Protein AF-A0A8J2W970-F1 (afdb_monomer_lite)

pLDDT: mean 83.45, std 17.34, range [34.66, 98.69]

Radius of gyration: 45.14 Å; chains: 1; bounding box: 101×71×124 Å

Foldseek 3Di:
DDDDDDDDDDPPPPPDDDDPDDDDDDDPPDDDPPPDDDDPDDDDDDPVVVVVVVVVVVVVVVVVVVVVVVVVPDDDDDPVVDDDPVCVVCVVVPDDDDDPPPVVVVVVVVVVVVVVVVVVVVVVVVVVVVVVVVVVVVVVLVVCCVVDVVVSVVVPDDDPVVPPDDDDDDDPDDDDPPDDDDDDDDDDPPDDDD

Structure (mmCIF, N/CA/C/O backbone):
data_AF-A0A8J2W970-F1
#
_entry.id   AF-A0A8J2W970-F1
#
loop_
_atom_site.group_PDB
_atom_site.id
_atom_site.type_symbol
_atom_site.label_atom_id
_atom_site.label_alt_id
_atom_site.label_comp_id
_atom_site.label_asym_id
_atom_site.label_entity_id
_atom_site.label_seq_id
_atom_site.pdbx_PDB_ins_code
_atom_site.Cartn_x
_atom_site.Cartn_y
_atom_site.Cartn_z
_atom_site.occupancy
_atom_site.B_iso_or_equiv
_atom_site.auth_seq_id
_atom_site.auth_comp_id
_atom_site.auth_asym_id
_atom_site.auth_atom_id
_atom_site.pdbx_PDB_model_num
ATOM 1 N N . MET A 1 1 ? -54.570 -15.234 83.470 1.00 39.09 1 MET A N 1
ATOM 2 C CA . MET A 1 1 ? -55.903 -15.748 83.851 1.00 39.09 1 MET A CA 1
ATOM 3 C C . MET A 1 1 ? -56.521 -16.420 82.639 1.00 39.09 1 MET A C 1
ATOM 5 O O . MET A 1 1 ? -56.452 -15.872 81.551 1.00 39.09 1 MET A O 1
ATOM 9 N N . ASN A 1 2 ? -56.998 -17.643 82.845 1.00 35.72 2 ASN A N 1
ATOM 10 C CA . ASN A 1 2 ? -57.465 -18.599 81.844 1.00 35.72 2 ASN A CA 1
ATOM 11 C C . ASN A 1 2 ? -58.790 -18.218 81.157 1.00 35.72 2 ASN A C 1
ATOM 13 O O . ASN A 1 2 ? -59.570 -17.461 81.728 1.00 35.72 2 ASN A O 1
ATOM 17 N N . LYS A 1 3 ? -59.061 -18.960 80.060 1.00 34.66 3 LYS A N 1
ATOM 18 C CA . LYS A 1 3 ? -60.366 -19.332 79.452 1.00 34.66 3 LYS A CA 1
ATOM 19 C C . LYS A 1 3 ? -60.959 -18.313 78.450 1.00 34.66 3 LYS A C 1
ATOM 21 O O . LYS A 1 3 ? -61.009 -17.135 78.743 1.00 34.66 3 LYS A O 1
ATOM 26 N N . LEU A 1 4 ? -61.430 -18.669 77.246 1.00 39.28 4 LEU A N 1
ATOM 27 C CA . LEU A 1 4 ? -61.879 -19.950 76.674 1.00 39.28 4 LEU A CA 1
ATOM 28 C C . LEU A 1 4 ? -61.647 -20.002 75.149 1.00 39.28 4 LEU A C 1
ATOM 30 O O . LEU A 1 4 ? -62.045 -19.097 74.419 1.00 39.28 4 LEU A O 1
ATOM 34 N N . LEU A 1 5 ? -61.084 -21.116 74.673 1.00 37.72 5 LEU A N 1
ATOM 35 C CA . LEU A 1 5 ? -61.085 -21.525 73.268 1.00 37.72 5 LEU A CA 1
ATO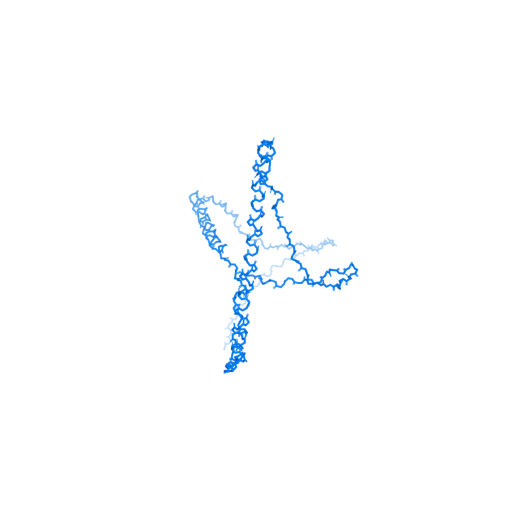M 36 C C . LEU A 1 5 ? -62.472 -22.074 72.903 1.00 37.72 5 LEU A C 1
ATOM 38 O O . LEU A 1 5 ? -62.980 -22.987 73.553 1.00 37.72 5 LEU A O 1
ATOM 42 N N . ARG A 1 6 ? -63.080 -21.515 71.853 1.00 39.41 6 ARG A N 1
ATOM 43 C CA . ARG A 1 6 ? -64.346 -21.982 71.280 1.00 39.41 6 ARG A CA 1
ATOM 44 C C . ARG A 1 6 ? -64.049 -23.161 70.354 1.00 39.41 6 ARG A C 1
ATOM 46 O O . ARG A 1 6 ? -63.562 -22.971 69.242 1.00 39.41 6 ARG A O 1
ATOM 53 N N . VAL A 1 7 ? -64.312 -24.371 70.836 1.00 39.09 7 VAL A N 1
ATOM 54 C CA . VAL A 1 7 ? -64.259 -25.603 70.043 1.00 39.09 7 VAL A CA 1
ATOM 55 C C . VAL A 1 7 ? -65.313 -25.491 68.939 1.00 39.09 7 VAL A C 1
ATOM 57 O O . VAL A 1 7 ? -66.505 -25.406 69.221 1.00 39.09 7 VAL A O 1
ATOM 60 N N . ARG A 1 8 ? -64.877 -25.421 67.677 1.00 41.75 8 ARG A N 1
ATOM 61 C CA . ARG A 1 8 ? -65.760 -25.641 66.530 1.00 41.75 8 ARG A CA 1
ATOM 62 C C . ARG A 1 8 ? -65.891 -27.144 66.349 1.00 41.75 8 ARG A C 1
ATOM 64 O O . ARG A 1 8 ? -64.917 -27.817 66.024 1.00 41.75 8 ARG A O 1
ATOM 71 N N . GLU A 1 9 ? -67.094 -27.636 66.596 1.00 42.47 9 GLU A N 1
ATOM 72 C CA . GLU A 1 9 ? -67.510 -28.997 66.295 1.00 42.47 9 GLU A CA 1
ATOM 73 C C . GLU A 1 9 ? -67.250 -29.279 64.813 1.00 42.47 9 GLU A C 1
ATOM 75 O O . GLU A 1 9 ? -67.763 -28.602 63.919 1.00 42.47 9 GLU A O 1
ATOM 80 N N . SER A 1 10 ? -66.382 -30.252 64.554 1.00 45.41 10 SER A N 1
ATOM 81 C CA . SER A 1 10 ? -66.211 -30.816 63.226 1.00 45.41 10 SER A CA 1
ATOM 82 C C . SER A 1 10 ? -67.364 -31.786 63.002 1.00 45.41 10 SER A C 1
ATOM 84 O O . SER A 1 10 ? -67.461 -32.821 63.658 1.00 45.41 10 SER A O 1
ATOM 86 N N . PHE A 1 11 ? -68.257 -31.451 62.072 1.00 44.75 11 PHE A N 1
ATOM 87 C CA . PHE A 1 11 ? -69.163 -32.435 61.496 1.00 44.75 11 PHE A CA 1
ATOM 88 C C . PHE A 1 11 ? -68.313 -33.445 60.726 1.00 44.75 11 PHE A C 1
ATOM 90 O O . PHE A 1 11 ? -67.928 -33.223 59.578 1.00 44.75 11 PHE A O 1
ATOM 97 N N . ILE A 1 12 ? -67.978 -34.547 61.389 1.00 45.78 12 ILE A N 1
ATOM 98 C CA . ILE A 1 12 ? -67.406 -35.726 60.753 1.00 45.78 12 ILE A CA 1
ATOM 99 C C . ILE A 1 12 ? -68.542 -36.338 59.927 1.00 45.78 12 ILE A C 1
ATOM 101 O O . ILE A 1 12 ? -69.337 -37.132 60.429 1.00 45.78 12 ILE A O 1
ATOM 105 N N . LEU A 1 13 ? -68.653 -35.946 58.654 1.00 48.41 13 LEU A N 1
ATOM 106 C CA . LEU A 1 13 ? -69.395 -36.744 57.685 1.00 48.41 13 LEU A CA 1
ATOM 107 C C . LEU A 1 13 ? -68.632 -38.066 57.551 1.00 48.41 13 LEU A C 1
ATOM 109 O O . LEU A 1 13 ? -67.589 -38.138 56.905 1.00 48.41 13 LEU A O 1
ATOM 113 N N . SER A 1 14 ? -69.130 -39.106 58.216 1.00 50.41 14 SER A N 1
ATOM 114 C CA . SER A 1 14 ? -68.660 -40.474 58.030 1.00 50.41 14 SER A CA 1
ATOM 115 C C . SER A 1 14 ? -69.074 -40.937 56.631 1.00 50.41 14 SER A C 1
ATOM 117 O O . SER A 1 14 ? -70.115 -41.564 56.447 1.00 50.41 14 SER A O 1
ATOM 119 N N . SER A 1 15 ? -68.284 -40.593 55.614 1.00 59.53 15 SER A N 1
ATOM 120 C CA . SER A 1 15 ? -68.395 -41.210 54.297 1.00 59.53 15 SER A CA 1
ATOM 121 C C . SER A 1 15 ? -67.736 -42.586 54.363 1.00 59.53 15 SER A C 1
ATOM 123 O O . SER A 1 15 ? -66.533 -42.758 54.177 1.00 59.53 15 SER A O 1
ATOM 125 N N . ARG A 1 16 ? -68.535 -43.611 54.664 1.00 47.66 16 ARG A N 1
ATOM 126 C CA . ARG A 1 16 ? -68.107 -44.996 54.456 1.00 47.66 16 ARG A CA 1
ATOM 127 C C . ARG A 1 16 ? -68.036 -45.248 52.948 1.00 47.66 16 ARG A C 1
ATOM 129 O O . ARG A 1 16 ? -69.064 -45.469 52.318 1.00 47.66 16 ARG A O 1
ATOM 136 N N . MET A 1 17 ? -66.838 -45.217 52.368 1.00 52.66 17 MET A N 1
ATOM 137 C CA . MET A 1 17 ? -66.599 -45.810 51.050 1.00 52.66 17 MET A CA 1
ATOM 138 C C . MET A 1 17 ? -66.290 -47.293 51.239 1.00 52.66 17 MET A C 1
ATOM 140 O O . MET A 1 17 ? -65.226 -47.656 51.732 1.00 52.66 17 MET A O 1
ATOM 144 N N . ILE A 1 18 ? -67.238 -48.150 50.866 1.00 51.78 18 ILE A N 1
ATOM 145 C CA . ILE A 1 18 ? -66.998 -49.585 50.709 1.00 51.78 18 ILE A CA 1
ATOM 146 C C . ILE A 1 18 ? -66.661 -49.802 49.235 1.00 51.78 18 ILE A C 1
ATOM 148 O O . ILE A 1 18 ? -67.502 -49.563 48.372 1.00 51.78 18 ILE A O 1
ATOM 152 N N . THR A 1 19 ? -65.439 -50.242 48.939 1.00 53.94 19 THR A N 1
ATOM 153 C CA . THR A 1 19 ? -65.038 -50.655 47.587 1.00 53.94 19 THR A CA 1
ATOM 154 C C . THR A 1 19 ? -64.516 -52.083 47.625 1.00 53.94 19 THR A C 1
ATOM 156 O O . THR A 1 19 ? -63.390 -52.333 48.046 1.00 53.94 19 THR A O 1
ATOM 159 N N . THR A 1 20 ? -65.335 -53.030 47.172 1.00 47.78 20 THR A N 1
ATOM 160 C CA . THR A 1 20 ? -64.928 -54.415 46.914 1.00 47.78 20 THR A CA 1
ATOM 161 C C . THR A 1 20 ? -64.555 -54.547 45.442 1.00 47.78 20 THR A C 1
ATOM 163 O O . THR A 1 20 ? -65.345 -55.029 44.633 1.00 47.78 20 THR A O 1
ATOM 166 N N . ASN A 1 21 ? -63.379 -54.061 45.055 1.00 48.34 21 ASN A N 1
ATOM 167 C CA . ASN A 1 21 ? -62.830 -54.414 43.751 1.00 48.34 21 ASN A CA 1
ATOM 168 C C . ASN A 1 21 ? -61.305 -54.495 43.835 1.00 48.34 21 ASN A C 1
ATOM 170 O O . ASN A 1 21 ? -60.633 -53.515 44.145 1.00 48.34 21 ASN A O 1
ATOM 174 N N . THR A 1 22 ? -60.781 -55.700 43.632 1.00 56.31 22 THR A N 1
ATOM 175 C CA . THR A 1 22 ? -59.392 -56.105 43.884 1.00 56.31 22 THR A CA 1
ATOM 176 C C . THR A 1 22 ? -58.497 -56.015 42.648 1.00 56.31 22 THR A C 1
ATOM 178 O O . THR A 1 22 ? -57.421 -56.603 42.639 1.00 56.31 22 THR A O 1
ATOM 181 N N . TYR A 1 23 ? -58.878 -55.259 41.617 1.00 53.38 23 TYR A N 1
ATOM 182 C CA . TYR A 1 23 ? -58.051 -55.097 40.420 1.00 53.38 23 TYR A CA 1
ATOM 183 C C . TYR A 1 23 ? -57.884 -53.612 40.037 1.00 53.38 23 TYR A C 1
ATOM 185 O O . TYR A 1 23 ? -58.795 -52.991 39.500 1.00 53.38 23 TYR A O 1
ATOM 193 N N . PHE A 1 24 ? -56.672 -53.097 40.305 1.00 47.59 24 PHE A N 1
ATOM 194 C CA . PHE A 1 24 ? -56.046 -51.830 39.865 1.00 47.59 24 PHE A CA 1
ATOM 195 C C . PHE A 1 24 ? -56.429 -50.493 40.551 1.00 47.59 24 PHE A C 1
ATOM 197 O O . PHE A 1 24 ? -57.405 -49.851 40.168 1.00 47.59 24 PHE A O 1
ATOM 204 N N . PRO A 1 25 ? -55.574 -49.967 41.461 1.00 58.66 25 PRO A N 1
ATOM 205 C CA . PRO A 1 25 ? -55.670 -48.600 41.974 1.00 58.66 25 PRO A CA 1
ATOM 206 C C . PRO A 1 25 ? -54.430 -47.754 41.619 1.00 58.66 25 PRO A C 1
ATOM 208 O O . PRO A 1 25 ? -53.360 -47.992 42.170 1.00 58.66 25 PRO A O 1
ATOM 211 N N . SER A 1 26 ? -54.547 -46.756 40.733 1.00 56.91 26 SER A N 1
ATOM 212 C CA . SER A 1 26 ? -53.789 -45.475 40.746 1.00 56.91 26 SER A CA 1
ATOM 213 C C . SER A 1 26 ? -54.009 -44.676 39.449 1.00 56.91 26 SER A C 1
ATOM 215 O O . SER A 1 26 ? -54.193 -45.260 38.393 1.00 56.91 26 SER A O 1
ATOM 217 N N . PHE A 1 27 ? -53.973 -43.338 39.555 1.00 51.31 27 PHE A N 1
ATOM 218 C CA . PHE A 1 27 ? -54.055 -42.295 38.502 1.00 51.31 27 PHE A CA 1
ATOM 219 C C . PHE A 1 27 ? -55.375 -41.534 38.289 1.00 51.31 27 PHE A C 1
ATOM 221 O O . PHE A 1 27 ? -55.511 -40.833 37.290 1.00 51.31 27 PHE A O 1
ATOM 228 N N . LEU A 1 28 ? -56.301 -41.513 39.251 1.00 58.00 28 LEU A N 1
ATOM 229 C CA . LEU A 1 28 ? -57.292 -40.428 39.305 1.00 58.00 28 LEU A CA 1
ATOM 230 C C . LEU A 1 28 ? -56.790 -39.315 40.230 1.00 58.00 28 LEU A C 1
ATOM 232 O O . LEU A 1 28 ? -57.066 -39.309 41.426 1.00 58.00 28 LEU A O 1
ATOM 236 N N . GLN A 1 29 ? -56.038 -38.365 39.671 1.00 58.81 29 GLN A N 1
ATOM 237 C CA . GLN A 1 29 ? -55.872 -37.054 40.297 1.00 58.81 29 GLN A CA 1
ATOM 238 C C . GLN A 1 29 ? -57.069 -36.191 39.899 1.00 58.81 29 GLN A C 1
ATOM 240 O O . GLN A 1 29 ? -57.098 -35.605 38.820 1.00 58.81 29 GLN A O 1
ATOM 245 N N . VAL A 1 30 ? -58.085 -36.136 40.758 1.00 57.16 30 VAL A N 1
ATOM 246 C CA . VAL A 1 30 ? -59.198 -35.200 40.580 1.00 57.16 30 VAL A CA 1
ATOM 247 C C . VAL A 1 30 ? -58.713 -33.841 41.080 1.00 57.16 30 VAL A C 1
ATOM 249 O O . VAL A 1 30 ? -58.697 -33.586 42.284 1.00 57.16 30 VAL A O 1
ATOM 252 N N . SER A 1 31 ? -58.248 -32.979 40.173 1.00 63.91 31 SER A N 1
ATOM 253 C CA . SER A 1 31 ? -58.061 -31.569 40.514 1.00 63.91 31 SER A CA 1
ATOM 254 C C . SER A 1 31 ? -59.412 -30.973 40.913 1.00 63.91 31 SER A C 1
ATOM 256 O O . SER A 1 31 ? -60.466 -31.370 40.410 1.00 63.91 31 SER A O 1
ATOM 258 N N . THR A 1 32 ? -59.399 -30.044 41.866 1.00 67.44 32 THR A N 1
ATOM 259 C CA . THR A 1 32 ? -60.619 -29.381 42.325 1.00 67.44 32 THR A CA 1
ATOM 260 C C . THR A 1 32 ? -61.286 -28.667 41.143 1.00 67.44 32 THR A C 1
ATOM 262 O O . THR A 1 32 ? -60.617 -27.894 40.450 1.00 67.44 32 THR A O 1
ATOM 265 N N . PRO A 1 33 ? -62.586 -28.898 40.869 1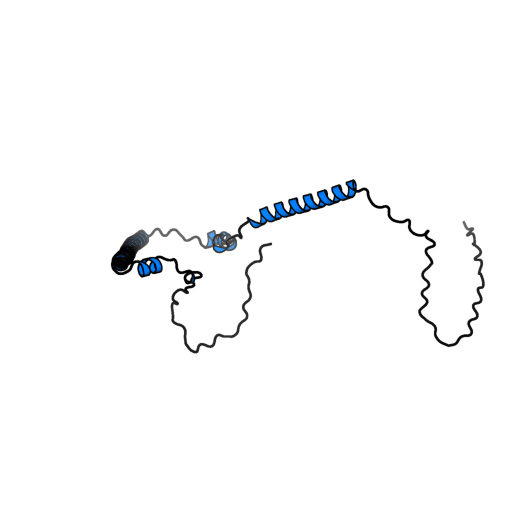.00 62.72 33 PRO A N 1
ATOM 266 C CA . PRO A 1 33 ? -63.268 -28.189 39.800 1.00 62.72 33 PRO A CA 1
ATOM 267 C C . PRO A 1 33 ? -63.308 -26.705 40.166 1.00 62.72 33 PRO A C 1
ATOM 269 O O . PRO A 1 33 ? -64.002 -26.293 41.096 1.00 62.72 33 PRO A O 1
ATOM 272 N N . LEU A 1 34 ? -62.542 -25.889 39.441 1.00 63.06 34 LEU A N 1
ATOM 273 C CA . LEU A 1 34 ? -62.715 -24.444 39.448 1.00 63.06 34 LEU A CA 1
ATOM 274 C C . LEU A 1 34 ? -64.093 -24.182 38.833 1.00 63.06 34 LEU A C 1
ATOM 276 O O . LEU A 1 34 ? -64.243 -24.201 37.614 1.00 63.06 34 LEU A O 1
ATOM 280 N N . LEU A 1 35 ? -65.102 -23.986 39.683 1.00 59.44 35 LEU A N 1
ATOM 281 C CA . LEU A 1 35 ? -66.479 -23.601 39.341 1.00 59.44 35 LEU A CA 1
ATOM 282 C C . LEU A 1 35 ? -66.534 -22.167 38.767 1.00 59.44 35 LEU A C 1
ATOM 284 O O . LEU A 1 35 ? -67.316 -21.331 39.212 1.00 59.44 35 LEU A O 1
ATOM 288 N N . ALA A 1 36 ? -65.652 -21.845 37.822 1.00 70.38 36 ALA A N 1
ATOM 289 C CA . ALA A 1 36 ? -65.622 -20.566 37.136 1.00 70.38 36 ALA A CA 1
ATOM 290 C C . ALA A 1 36 ? -66.661 -20.562 36.008 1.00 70.38 36 ALA A C 1
ATOM 292 O O . ALA A 1 36 ? -66.797 -21.541 35.272 1.00 70.38 36 ALA A O 1
ATOM 293 N N . GLU A 1 37 ? -67.382 -19.450 35.853 1.00 69.38 37 GLU A N 1
ATOM 294 C CA . GLU A 1 37 ? -68.285 -19.249 34.718 1.00 69.38 37 GLU A CA 1
ATOM 295 C C . GLU A 1 37 ? -67.538 -19.444 33.383 1.00 69.38 37 GLU A C 1
ATOM 297 O O . GLU A 1 37 ? -66.374 -19.035 33.264 1.00 69.38 37 GLU A O 1
ATOM 302 N N . PRO A 1 38 ? -68.181 -20.032 32.352 1.00 75.44 38 PRO A N 1
ATOM 303 C CA . PRO A 1 38 ? -67.563 -20.200 31.043 1.00 75.44 38 PRO A CA 1
ATOM 304 C C . PRO A 1 38 ? -67.054 -18.853 30.511 1.00 75.44 38 PRO A C 1
ATOM 306 O O . PRO A 1 38 ? -67.759 -17.842 30.496 1.00 75.44 38 PRO A O 1
ATOM 309 N N . MET A 1 39 ? -65.787 -18.838 30.093 1.00 71.75 39 MET A N 1
ATOM 310 C CA . MET A 1 39 ? -65.051 -17.610 29.807 1.00 71.75 39 MET A CA 1
ATOM 311 C C . MET A 1 39 ? -65.719 -16.816 28.673 1.00 71.75 39 MET A C 1
ATOM 313 O O . MET A 1 39 ? -65.900 -17.318 27.561 1.00 71.75 39 MET A O 1
ATOM 317 N N . LYS A 1 40 ? -66.075 -15.551 28.938 1.00 78.75 40 LYS A N 1
ATOM 318 C CA . LYS A 1 40 ? -66.732 -14.676 27.952 1.00 78.75 40 LYS A CA 1
ATOM 319 C C . LYS A 1 40 ? -65.902 -14.591 26.663 1.00 78.75 40 LYS A C 1
ATOM 321 O O . LYS A 1 40 ? -64.690 -14.365 26.704 1.00 78.75 40 LYS A O 1
ATOM 326 N N . LYS A 1 41 ? -66.564 -14.729 25.504 1.00 80.38 41 LYS A N 1
ATOM 327 C CA . LYS A 1 41 ? -65.924 -14.640 24.179 1.00 80.38 41 LYS A CA 1
ATOM 328 C C . LYS A 1 41 ? -65.170 -13.313 24.057 1.00 80.38 41 LYS A C 1
ATOM 330 O O . LYS A 1 41 ? -65.751 -12.243 24.245 1.00 80.38 41 LYS A O 1
ATOM 335 N N . LYS A 1 42 ? -63.874 -13.373 23.730 1.00 79.62 42 LYS A N 1
ATOM 336 C CA . LYS A 1 42 ? -63.053 -12.167 23.547 1.00 79.62 42 LYS A CA 1
ATOM 337 C C . LYS A 1 42 ? -63.647 -11.308 22.429 1.00 79.62 42 LYS A C 1
ATOM 339 O O . LYS A 1 42 ? -63.842 -11.786 21.311 1.00 79.62 42 LYS A O 1
ATOM 344 N N . LYS A 1 43 ? -63.936 -10.041 22.734 1.00 80.88 43 LYS A N 1
ATOM 345 C CA . LYS A 1 43 ? -64.445 -9.077 21.752 1.00 80.88 43 LYS A CA 1
ATOM 346 C C . LYS A 1 43 ? -63.352 -8.750 20.731 1.00 80.88 43 LYS A C 1
ATOM 348 O O . LYS A 1 43 ? -62.187 -8.586 21.096 1.00 80.88 43 LYS A O 1
ATOM 353 N N . LYS A 1 44 ? -63.732 -8.660 19.452 1.00 80.75 44 LYS A N 1
ATOM 354 C CA . LYS A 1 44 ? -62.842 -8.195 18.380 1.00 80.75 44 LYS A CA 1
ATOM 355 C C . LYS A 1 44 ? -62.466 -6.744 18.681 1.00 80.75 44 LYS A C 1
ATOM 357 O O . LYS A 1 44 ? -63.342 -5.952 19.007 1.00 80.75 44 LYS A O 1
ATOM 362 N N . MET A 1 45 ? -61.176 -6.419 18.630 1.00 77.19 45 MET A N 1
ATOM 363 C CA . MET A 1 45 ? -60.739 -5.044 18.867 1.00 77.19 45 MET A CA 1
ATOM 364 C C . MET A 1 45 ? -61.135 -4.134 17.708 1.00 77.19 45 MET A C 1
ATOM 366 O O . MET A 1 45 ? -61.174 -4.578 16.557 1.00 77.19 45 MET A O 1
ATOM 370 N N . ASP A 1 46 ? -61.326 -2.855 18.016 1.00 86.19 46 ASP A N 1
ATOM 371 C CA . ASP A 1 46 ? -61.633 -1.840 17.018 1.00 86.19 46 ASP A CA 1
ATOM 372 C C . ASP A 1 46 ? -60.536 -1.756 15.941 1.00 86.19 46 ASP A C 1
ATOM 374 O O . ASP A 1 46 ? -59.335 -1.815 16.252 1.00 86.19 46 ASP A O 1
ATOM 378 N N . PRO A 1 47 ? -60.916 -1.568 14.665 1.00 86.00 47 PRO A N 1
ATOM 379 C CA . PRO A 1 47 ? -59.970 -1.539 13.549 1.00 86.00 47 PRO A CA 1
ATOM 380 C C . PRO A 1 47 ? -58.940 -0.406 13.672 1.00 86.00 47 PRO A C 1
ATOM 382 O O . PRO A 1 47 ? -57.791 -0.560 13.257 1.00 86.00 47 PRO A O 1
ATOM 385 N N . GLN A 1 48 ? -59.308 0.713 14.301 1.00 86.75 48 GLN A N 1
ATOM 386 C CA . GLN A 1 48 ? -58.416 1.852 14.524 1.00 86.75 48 GLN A CA 1
ATOM 387 C C . GLN A 1 48 ? -57.329 1.554 15.570 1.00 86.75 48 GLN A C 1
ATOM 389 O O . GLN A 1 48 ? -56.183 1.975 15.412 1.00 86.75 48 GLN A O 1
ATOM 394 N N . ILE A 1 49 ? -57.644 0.751 16.593 1.00 85.56 49 ILE A N 1
ATOM 395 C CA . ILE A 1 49 ? -56.674 0.308 17.608 1.00 85.56 49 ILE A CA 1
ATOM 396 C C . ILE A 1 49 ? -55.674 -0.682 16.993 1.00 85.56 49 ILE A C 1
ATOM 398 O O . ILE A 1 49 ? -54.486 -0.646 17.327 1.00 85.56 49 ILE A O 1
ATOM 402 N N . LEU A 1 50 ? -56.125 -1.544 16.073 1.00 85.69 50 LEU A N 1
ATOM 403 C CA . LEU A 1 50 ? -55.251 -2.450 15.319 1.00 85.69 50 LEU A CA 1
ATOM 404 C C . LEU A 1 50 ? -54.269 -1.677 14.428 1.00 85.69 50 LEU A C 1
ATOM 406 O O . LEU A 1 50 ? -53.060 -1.885 14.557 1.00 85.69 50 LEU A O 1
ATOM 410 N N . LYS A 1 51 ? -54.759 -0.713 13.634 1.00 88.56 51 LYS A N 1
ATOM 411 C CA . LYS A 1 51 ? -53.907 0.168 12.811 1.00 88.56 51 LYS A CA 1
ATOM 412 C C . LYS A 1 51 ? -52.886 0.939 13.654 1.00 88.56 51 LYS A C 1
ATOM 414 O O . LYS A 1 51 ? -51.696 0.925 13.350 1.00 88.56 51 LYS A O 1
ATOM 419 N N . ALA A 1 52 ? -53.306 1.522 14.780 1.00 89.25 52 ALA A N 1
ATOM 420 C CA . ALA A 1 52 ? -52.398 2.232 15.682 1.00 89.25 52 ALA A CA 1
ATOM 421 C C . ALA A 1 52 ? -51.326 1.311 16.302 1.00 89.25 52 ALA A C 1
ATOM 423 O O . ALA A 1 52 ? -50.184 1.730 16.517 1.00 89.25 52 ALA A O 1
ATOM 424 N N . ARG A 1 53 ? -51.655 0.043 16.597 1.00 89.69 53 ARG A N 1
ATOM 425 C CA . ARG A 1 53 ? -50.668 -0.947 17.065 1.00 89.69 53 ARG A CA 1
ATOM 426 C C . ARG A 1 53 ? -49.669 -1.313 15.971 1.00 89.69 53 ARG A C 1
ATOM 428 O O . ARG A 1 53 ? -48.482 -1.436 16.274 1.00 89.69 53 ARG A O 1
ATOM 435 N N . GLU A 1 54 ? -50.121 -1.467 14.733 1.00 91.44 54 GLU A N 1
ATOM 436 C CA . GLU A 1 54 ? -49.250 -1.740 13.586 1.00 91.44 54 GLU A CA 1
ATOM 437 C C . GLU A 1 54 ? -48.311 -0.571 13.289 1.00 91.44 54 GLU A C 1
ATOM 439 O O . GLU A 1 54 ? -47.106 -0.781 13.172 1.00 91.44 54 GLU A O 1
ATOM 444 N N . GLU A 1 55 ? -48.806 0.667 13.274 1.00 92.88 55 GLU A N 1
ATOM 445 C CA . GLU A 1 55 ? -47.965 1.856 13.085 1.00 92.88 55 GLU A CA 1
ATOM 446 C C . GLU A 1 55 ? -46.915 2.012 14.187 1.00 92.88 55 GLU A C 1
ATOM 448 O O . GLU A 1 55 ? -45.764 2.358 13.916 1.00 92.88 55 GLU A O 1
ATOM 453 N N . ARG A 1 56 ? -47.270 1.712 15.443 1.00 92.12 56 ARG A N 1
ATOM 454 C CA . ARG A 1 56 ? -46.303 1.698 16.551 1.00 92.12 56 ARG A CA 1
ATOM 455 C C . ARG A 1 56 ? -45.222 0.638 16.344 1.00 92.12 56 ARG A C 1
ATOM 457 O O . ARG A 1 56 ? -44.064 0.906 16.660 1.00 92.12 56 ARG A O 1
ATOM 464 N N . LYS A 1 57 ? -45.570 -0.544 15.824 1.00 94.38 57 LYS A N 1
ATOM 465 C CA . 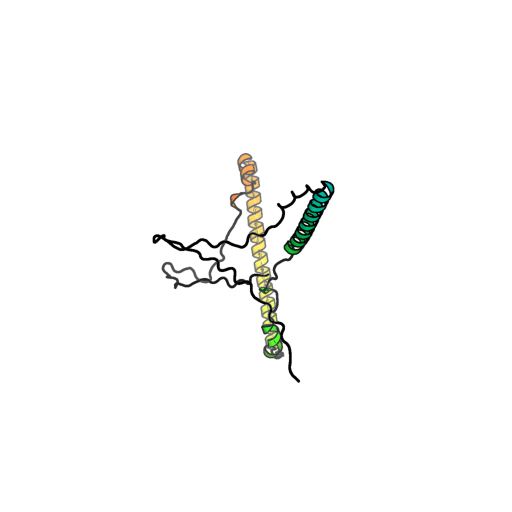LYS A 1 57 ? -44.592 -1.590 15.482 1.00 94.38 57 LYS A CA 1
ATOM 466 C C . LYS A 1 57 ? -43.694 -1.148 14.324 1.00 94.38 57 LYS A C 1
ATOM 468 O O . LYS A 1 57 ? -42.479 -1.229 14.470 1.00 94.38 57 LYS A O 1
ATOM 473 N N . LYS A 1 58 ? -44.262 -0.590 13.249 1.00 95.19 58 LYS A N 1
ATOM 474 C CA . LYS A 1 58 ? -43.507 -0.049 12.103 1.00 95.19 58 LYS A CA 1
ATOM 475 C C . LYS A 1 58 ? -42.509 1.023 12.534 1.00 95.19 58 LYS A C 1
ATOM 477 O O . LYS A 1 58 ? -41.318 0.865 12.311 1.00 95.19 58 LYS A O 1
ATOM 482 N N . LYS A 1 59 ? -42.955 2.033 13.288 1.00 95.19 59 LYS A N 1
ATOM 483 C CA . LYS A 1 59 ? -42.080 3.107 13.796 1.00 95.19 59 LYS A CA 1
ATOM 484 C C . LYS A 1 59 ? -40.974 2.594 14.723 1.00 95.19 59 LYS A C 1
ATOM 486 O O . LYS A 1 59 ? -39.892 3.174 14.765 1.00 95.19 59 LYS A O 1
ATOM 491 N N . ARG A 1 60 ? -41.225 1.536 15.505 1.00 95.31 60 ARG A N 1
ATOM 492 C CA . ARG A 1 60 ? -40.182 0.895 16.328 1.00 95.31 60 ARG A CA 1
ATOM 493 C C . ARG A 1 60 ? -39.133 0.215 15.453 1.00 95.31 60 ARG A C 1
ATOM 495 O O . ARG A 1 60 ? -37.950 0.429 15.692 1.00 95.31 60 ARG A O 1
ATOM 502 N N . ILE A 1 61 ? -39.578 -0.527 14.441 1.00 95.50 61 ILE A N 1
ATOM 503 C CA . ILE A 1 61 ? -38.710 -1.226 13.489 1.00 95.50 61 ILE A CA 1
ATOM 504 C C . ILE A 1 61 ? -37.890 -0.222 12.664 1.00 95.50 61 ILE A C 1
ATOM 506 O O . ILE A 1 61 ? -36.675 -0.352 12.571 1.00 95.50 61 ILE A O 1
ATOM 510 N N . GLU A 1 62 ? -38.505 0.847 12.160 1.00 95.62 62 GLU A N 1
ATOM 511 C CA . GLU A 1 62 ? -37.805 1.925 11.446 1.00 95.62 62 GLU A CA 1
ATOM 512 C C . GLU A 1 62 ? -36.733 2.590 12.312 1.00 95.62 62 GLU A C 1
ATOM 514 O O . GLU A 1 62 ? -35.619 2.841 11.858 1.00 95.62 62 GLU A O 1
ATOM 519 N N . LYS A 1 63 ? -37.035 2.860 13.588 1.00 95.06 63 LYS A N 1
ATOM 520 C CA . LYS A 1 63 ? -36.049 3.423 14.518 1.00 95.06 63 LYS A CA 1
ATOM 521 C C . LYS A 1 63 ? -34.904 2.452 14.799 1.00 95.06 63 LYS A C 1
ATOM 523 O O . LYS A 1 63 ? -33.775 2.914 14.940 1.00 95.06 63 LYS A O 1
ATOM 528 N N . SER A 1 64 ? -35.164 1.146 14.905 1.00 93.38 64 SER A N 1
ATOM 529 C CA . SER A 1 64 ? -34.087 0.160 15.062 1.00 93.38 64 SER A CA 1
ATOM 530 C C . SER A 1 64 ? -33.236 0.044 13.804 1.00 93.38 64 SER A C 1
ATOM 532 O O . SER A 1 64 ? -32.018 0.027 13.926 1.00 93.38 64 SER A O 1
ATOM 534 N N . ILE A 1 65 ? -33.849 0.067 12.617 1.00 93.06 65 ILE A N 1
ATOM 535 C CA . ILE A 1 65 ? -33.131 0.053 11.337 1.00 93.06 65 ILE A CA 1
ATOM 536 C C . ILE A 1 65 ? -32.220 1.280 11.239 1.00 93.06 65 ILE A C 1
ATOM 538 O O . ILE A 1 65 ? -31.017 1.118 11.082 1.00 93.06 65 ILE A O 1
ATOM 542 N N . LYS A 1 66 ? -32.736 2.490 11.497 1.00 92.06 66 LYS A N 1
ATOM 543 C CA . LYS A 1 66 ? -31.925 3.725 11.496 1.00 92.06 66 LYS A CA 1
ATOM 544 C C . LYS A 1 66 ? -30.747 3.687 12.479 1.00 92.06 66 LYS A C 1
ATOM 546 O O . LYS A 1 66 ? -29.707 4.289 12.224 1.00 92.06 66 LYS A O 1
ATOM 551 N N . LYS A 1 67 ? -30.898 3.013 13.625 1.00 89.06 67 LYS A N 1
ATOM 552 C CA . LYS A 1 67 ? -29.802 2.824 14.592 1.00 89.06 67 LYS A CA 1
ATOM 553 C C . LYS A 1 67 ? -28.756 1.838 14.075 1.00 89.06 67 LYS A C 1
ATOM 555 O O . LYS A 1 67 ? -27.568 2.118 14.190 1.00 89.06 67 LYS A O 1
ATOM 560 N N . LEU A 1 68 ? -29.192 0.722 13.493 1.00 88.75 68 LEU A N 1
ATOM 561 C CA . LEU A 1 68 ? -28.302 -0.279 12.906 1.00 88.75 68 LEU A CA 1
ATOM 562 C C . LEU A 1 68 ? -27.533 0.297 11.710 1.00 88.75 68 LEU A C 1
ATOM 564 O O . LEU A 1 68 ? -26.316 0.175 11.664 1.00 88.75 68 LEU A O 1
ATOM 568 N N . GLU A 1 69 ? -28.201 1.030 10.819 1.00 88.44 69 GLU A N 1
ATOM 569 C CA . GLU A 1 69 ? -27.575 1.724 9.683 1.00 88.44 69 GLU A CA 1
ATOM 570 C C . GLU A 1 69 ? -26.493 2.723 10.117 1.00 88.44 69 GLU A C 1
ATOM 572 O O . GLU A 1 69 ? -25.490 2.898 9.423 1.00 88.44 69 GLU A O 1
ATOM 577 N N . LYS A 1 70 ? -26.670 3.380 11.272 1.00 83.00 70 LYS A N 1
ATOM 578 C CA . LYS A 1 70 ? -25.658 4.284 11.831 1.00 83.00 70 LYS A CA 1
ATOM 579 C C . LYS A 1 70 ? -24.433 3.521 12.348 1.00 83.00 70 LYS A C 1
ATOM 581 O O . LYS A 1 70 ? -23.316 3.990 12.150 1.00 83.00 70 LYS A O 1
ATOM 586 N N . ASN A 1 71 ? -24.640 2.367 12.981 1.00 79.56 71 ASN A N 1
ATOM 587 C CA . ASN A 1 71 ? -23.561 1.546 13.535 1.00 79.56 71 ASN A CA 1
ATOM 588 C C . ASN A 1 71 ? -22.743 0.835 12.445 1.00 79.56 71 ASN A C 1
ATOM 590 O O . ASN A 1 71 ? -21.529 0.750 12.574 1.00 79.56 71 ASN A O 1
ATOM 594 N N . VAL A 1 72 ? -23.371 0.399 11.344 1.00 76.75 72 VAL A N 1
ATOM 595 C CA . VAL A 1 72 ? -22.691 -0.284 10.218 1.00 76.75 72 VAL A CA 1
ATOM 596 C C . VAL A 1 72 ? -21.564 0.558 9.598 1.00 76.75 72 VAL A C 1
ATOM 598 O O . VAL A 1 72 ? -20.631 0.012 9.023 1.00 76.75 72 VAL A O 1
ATOM 601 N N . LYS A 1 73 ? -21.616 1.888 9.727 1.00 75.62 73 LYS A N 1
ATOM 602 C CA . LYS A 1 73 ? -20.597 2.796 9.177 1.00 75.62 73 LYS A CA 1
ATOM 603 C C . LYS A 1 73 ? -19.347 2.945 10.048 1.00 75.62 73 LYS A C 1
ATOM 605 O O . LYS A 1 73 ? -18.410 3.615 9.623 1.00 75.62 73 LYS A O 1
ATOM 610 N N . GLN A 1 74 ? -19.333 2.405 11.265 1.00 81.69 74 GLN A N 1
ATOM 611 C CA . GLN A 1 74 ? -18.157 2.489 12.128 1.00 81.69 74 GLN A CA 1
ATOM 612 C C . GLN A 1 74 ? -17.113 1.478 11.650 1.00 81.69 74 GLN A C 1
ATOM 614 O O . GLN A 1 74 ? -17.363 0.275 11.627 1.00 81.69 74 GLN A O 1
ATOM 619 N N . LEU A 1 75 ? -15.953 1.982 11.231 1.00 85.19 75 LEU A N 1
ATOM 620 C CA . LEU A 1 75 ? -14.830 1.144 10.829 1.00 85.19 75 LEU A CA 1
ATOM 621 C C . LEU A 1 75 ? -14.246 0.441 12.055 1.00 85.19 75 LEU A C 1
ATOM 623 O O . LEU A 1 75 ? -14.227 0.999 13.154 1.00 85.19 75 LEU A O 1
ATOM 627 N N . LYS A 1 76 ? -13.746 -0.778 11.851 1.00 85.81 76 LYS A N 1
ATOM 628 C CA . LYS A 1 76 ? -12.957 -1.464 12.874 1.00 85.81 76 LYS A CA 1
ATOM 629 C C . LYS A 1 76 ? -11.664 -0.666 13.118 1.00 85.81 76 LYS A C 1
ATOM 631 O O . LYS A 1 76 ? -11.080 -0.193 12.140 1.00 85.81 76 LYS A O 1
ATOM 636 N N . PRO A 1 77 ? -11.227 -0.492 14.378 1.00 86.94 77 PRO A N 1
ATOM 637 C CA . PRO A 1 77 ? -9.931 0.113 14.664 1.00 86.94 77 PRO A CA 1
ATOM 638 C C . PRO A 1 77 ? -8.803 -0.732 14.055 1.00 86.94 77 PRO A C 1
ATOM 640 O O . PRO A 1 77 ? -8.933 -1.950 13.935 1.00 86.94 77 PRO A O 1
ATOM 643 N N . ILE A 1 78 ? -7.711 -0.075 13.660 1.00 89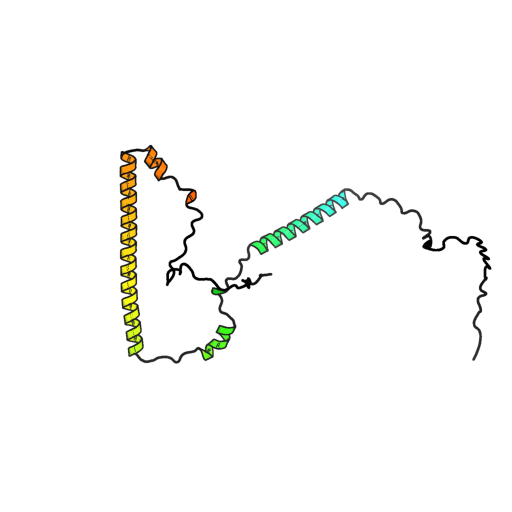.75 78 ILE A N 1
ATOM 644 C CA . ILE A 1 78 ? -6.536 -0.720 13.063 1.00 89.75 78 ILE A CA 1
ATOM 645 C C . ILE A 1 78 ? -5.454 -0.799 14.136 1.00 89.75 78 ILE A C 1
ATOM 647 O O . ILE A 1 78 ? -4.834 0.208 14.474 1.00 89.75 78 ILE A O 1
ATOM 651 N N . GLU A 1 79 ? -5.232 -1.999 14.663 1.00 86.31 79 GLU A N 1
ATOM 652 C CA . GLU A 1 79 ? -4.356 -2.228 15.820 1.00 86.31 79 GLU A CA 1
ATOM 653 C C . GLU A 1 79 ? -2.895 -1.842 15.563 1.00 86.31 79 GLU A C 1
ATOM 655 O O . GLU A 1 79 ? -2.221 -1.364 16.467 1.00 86.31 79 GLU A O 1
ATOM 660 N N . GLU A 1 80 ? -2.414 -1.994 14.328 1.00 87.31 80 GLU A N 1
ATOM 661 C CA . GLU A 1 80 ? -1.024 -1.698 13.950 1.00 87.31 80 GLU A CA 1
ATOM 662 C C . GLU A 1 80 ? -0.695 -0.198 13.947 1.00 87.31 80 GLU A C 1
ATOM 664 O O . GLU A 1 80 ? 0.471 0.184 14.053 1.00 87.31 80 GLU A O 1
ATOM 669 N N . ILE A 1 81 ? -1.712 0.659 13.806 1.00 89.94 81 ILE A N 1
ATOM 670 C CA . ILE A 1 81 ? -1.533 2.117 13.768 1.00 89.94 81 ILE A CA 1
ATOM 671 C C . ILE A 1 81 ? -1.431 2.678 15.190 1.00 89.94 81 ILE A C 1
ATOM 673 O O . ILE A 1 81 ? -0.674 3.622 15.435 1.00 89.94 81 ILE A O 1
ATOM 677 N N . ASP A 1 82 ? -2.180 2.100 16.128 1.00 88.06 82 ASP A N 1
ATOM 678 C CA . ASP A 1 82 ? -2.272 2.603 17.491 1.00 88.06 82 ASP A CA 1
ATOM 679 C C . ASP A 1 82 ? -1.115 2.104 18.368 1.00 88.06 82 ASP A C 1
ATOM 681 O O . ASP A 1 82 ? -0.720 0.939 18.374 1.00 88.06 82 ASP A O 1
ATOM 685 N N . LEU A 1 83 ? -0.563 3.006 19.184 1.00 87.31 83 LEU A N 1
ATOM 686 C CA . LEU A 1 83 ? 0.489 2.648 20.131 1.00 87.31 83 LEU A CA 1
ATOM 687 C C . LEU A 1 83 ? -0.090 1.861 21.304 1.00 87.31 83 LEU A C 1
ATOM 689 O O . LEU A 1 83 ? -0.945 2.355 22.042 1.00 87.31 83 LEU A O 1
ATOM 693 N N . THR A 1 84 ? 0.464 0.678 21.556 1.00 91.06 84 THR A N 1
ATOM 694 C CA . THR A 1 84 ? 0.060 -0.121 22.713 1.00 91.06 84 THR A CA 1
ATOM 695 C C . THR A 1 84 ? 0.422 0.572 24.030 1.00 91.06 84 THR A C 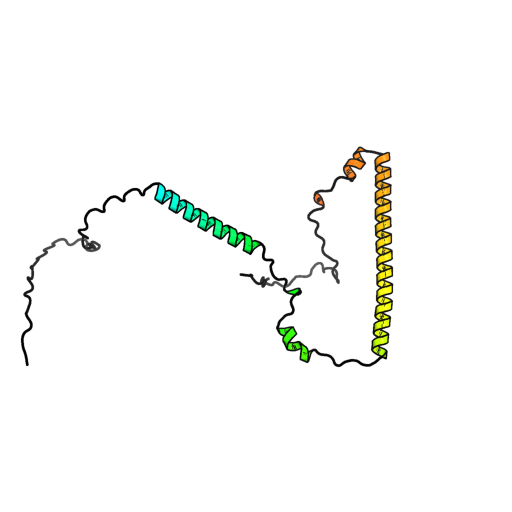1
ATOM 697 O O . THR A 1 84 ? 1.458 1.229 24.180 1.00 91.06 84 THR A O 1
ATOM 700 N N . ILE A 1 85 ? -0.432 0.386 25.037 1.00 90.12 85 ILE A N 1
ATOM 701 C CA . ILE A 1 85 ? -0.282 0.996 26.368 1.00 90.12 85 ILE A CA 1
ATOM 702 C C . ILE A 1 85 ? 1.041 0.570 27.032 1.00 90.12 85 ILE A C 1
ATOM 704 O O . ILE A 1 85 ? 1.664 1.354 27.751 1.00 90.12 85 ILE A O 1
ATOM 708 N N . ASN A 1 86 ? 1.504 -0.655 26.771 1.00 91.00 86 ASN A N 1
ATOM 709 C CA . ASN A 1 86 ? 2.759 -1.178 27.317 1.00 91.00 86 ASN A CA 1
ATOM 710 C C . ASN A 1 86 ? 3.968 -0.376 26.809 1.00 91.00 86 ASN A C 1
ATOM 712 O O . ASN A 1 86 ? 4.807 0.046 27.603 1.00 91.00 86 ASN A O 1
ATOM 716 N N . LEU A 1 87 ? 4.002 -0.061 25.508 1.00 89.19 87 LEU A N 1
ATOM 717 C CA . LEU A 1 87 ? 5.062 0.757 24.910 1.00 89.19 87 LEU A CA 1
ATOM 718 C C . LEU A 1 87 ? 5.088 2.179 25.479 1.00 89.19 87 LEU A C 1
ATOM 720 O O . LEU A 1 87 ? 6.162 2.751 25.671 1.00 89.19 87 LEU A O 1
ATOM 724 N N . GLN A 1 88 ? 3.919 2.746 25.783 1.00 90.62 88 GLN A N 1
ATOM 725 C CA . GLN A 1 88 ? 3.825 4.077 26.383 1.00 90.62 88 GLN A CA 1
ATOM 726 C C . GLN A 1 88 ? 4.411 4.111 27.801 1.00 90.62 88 GLN A C 1
ATOM 728 O O . GLN A 1 88 ? 5.126 5.055 28.141 1.00 90.62 88 GLN A O 1
ATOM 733 N N . LYS A 1 89 ? 4.158 3.075 28.613 1.00 92.81 89 LYS A N 1
ATOM 734 C CA . LYS A 1 89 ? 4.705 2.956 29.978 1.00 92.81 89 LYS A CA 1
ATOM 735 C C . LYS A 1 89 ? 6.230 2.828 29.980 1.00 92.81 89 LYS A C 1
ATOM 737 O O . LYS A 1 89 ? 6.899 3.438 30.808 1.00 92.81 89 LYS A O 1
ATOM 742 N N . GLU A 1 90 ? 6.786 2.085 29.028 1.00 93.50 90 GLU A N 1
ATOM 743 C CA . GLU A 1 90 ? 8.231 1.838 28.922 1.00 93.50 90 GLU A CA 1
ATOM 744 C C . GLU A 1 90 ? 9.027 2.989 28.283 1.00 93.50 90 GLU A C 1
ATOM 746 O O . GLU A 1 90 ? 10.250 2.902 28.152 1.00 93.50 90 GLU A O 1
ATOM 751 N N . LYS A 1 91 ? 8.370 4.087 27.892 1.00 90.38 91 LYS A N 1
ATOM 752 C CA . LYS A 1 91 ? 8.995 5.210 27.178 1.00 90.38 91 LYS A CA 1
ATOM 753 C C . LYS A 1 91 ? 10.267 5.731 27.856 1.00 90.38 91 LYS A C 1
ATOM 755 O O . LYS A 1 91 ? 11.262 5.955 27.172 1.00 90.38 91 LYS A O 1
ATOM 760 N N . LEU A 1 92 ? 10.233 5.921 29.177 1.00 88.81 92 LEU A N 1
ATOM 761 C CA . LEU A 1 92 ? 11.375 6.442 29.938 1.00 88.81 92 LEU A CA 1
ATOM 762 C C . LEU A 1 92 ? 12.546 5.451 29.958 1.00 88.81 92 LEU A C 1
ATOM 764 O O . LEU A 1 92 ? 13.688 5.859 29.789 1.00 88.81 92 LEU A O 1
ATOM 768 N N . ALA A 1 93 ? 12.266 4.151 30.086 1.00 91.06 93 ALA A N 1
ATOM 769 C CA . ALA A 1 93 ? 13.293 3.109 30.087 1.00 91.06 93 ALA A CA 1
ATOM 770 C C . ALA A 1 93 ? 13.980 2.956 28.718 1.00 91.06 93 ALA A C 1
ATOM 772 O O . ALA A 1 93 ? 15.159 2.621 28.643 1.00 91.06 93 ALA A O 1
ATOM 773 N N . ARG A 1 94 ? 13.255 3.220 27.624 1.00 88.88 94 ARG A N 1
ATOM 774 C CA . ARG A 1 94 ? 13.776 3.146 26.247 1.00 88.88 94 ARG A CA 1
ATOM 775 C C . ARG A 1 94 ? 14.427 4.443 25.767 1.00 88.88 94 ARG A C 1
ATOM 777 O O . ARG A 1 94 ? 14.943 4.490 24.646 1.00 88.88 94 ARG A O 1
ATOM 784 N N . GLN A 1 95 ? 14.388 5.503 26.573 1.00 88.56 95 GLN A N 1
ATOM 785 C CA . GLN A 1 95 ? 14.980 6.781 26.211 1.00 88.56 95 GLN A CA 1
ATOM 786 C C . GLN A 1 95 ? 16.506 6.641 26.157 1.00 88.56 95 GLN A C 1
ATOM 788 O O . GLN A 1 95 ? 17.167 6.412 27.165 1.00 88.56 95 GLN A O 1
ATOM 793 N N . ARG A 1 96 ? 17.076 6.772 24.956 1.00 84.06 96 ARG A N 1
ATOM 794 C CA . ARG A 1 96 ? 18.530 6.760 24.767 1.00 84.06 96 ARG A CA 1
ATOM 795 C C . ARG A 1 96 ? 19.128 8.098 25.201 1.00 84.06 96 ARG A C 1
ATOM 797 O O . ARG A 1 96 ? 18.507 9.145 25.013 1.00 84.06 96 ARG A O 1
ATOM 804 N N . ALA A 1 97 ? 20.354 8.061 25.722 1.00 82.00 97 ALA A N 1
ATOM 805 C CA . ALA A 1 97 ? 21.153 9.266 25.917 1.00 82.00 97 ALA A CA 1
ATOM 806 C C . ALA A 1 97 ? 21.395 9.961 24.565 1.00 82.00 97 ALA A C 1
ATOM 808 O O . ALA A 1 97 ? 21.511 9.293 23.530 1.00 82.00 97 ALA A O 1
ATOM 809 N N . LYS A 1 98 ? 21.450 11.299 24.561 1.00 77.12 98 LYS A N 1
ATOM 810 C CA . LYS A 1 98 ? 21.835 12.049 23.360 1.00 77.12 98 LYS A CA 1
ATOM 811 C C . LYS A 1 98 ? 23.271 11.668 22.996 1.00 77.12 98 LYS A C 1
ATOM 813 O O . LYS A 1 98 ? 24.157 11.692 23.842 1.00 77.12 98 LYS A O 1
ATOM 818 N N . ILE A 1 99 ? 23.456 11.229 21.754 1.00 69.06 99 ILE A N 1
ATOM 819 C CA . ILE A 1 99 ? 24.766 10.887 21.204 1.00 69.06 99 ILE A CA 1
ATOM 820 C C . ILE A 1 99 ? 25.298 12.176 20.583 1.00 69.06 99 ILE A C 1
ATOM 822 O O . ILE A 1 99 ? 24.876 12.530 19.484 1.00 69.06 99 ILE A O 1
ATOM 826 N N . ASP A 1 100 ? 26.188 12.866 21.293 1.00 67.56 100 ASP A N 1
ATOM 827 C CA . ASP A 1 100 ? 26.754 14.156 20.869 1.00 67.56 100 ASP A CA 1
ATOM 828 C C . ASP A 1 100 ? 28.068 13.994 20.072 1.00 67.56 100 ASP A C 1
ATOM 830 O O . ASP A 1 100 ? 28.785 14.959 19.821 1.00 67.56 100 ASP A O 1
ATOM 834 N N . GLU A 1 101 ? 28.400 12.774 19.631 1.00 82.19 101 GLU A N 1
ATOM 835 C CA . GLU A 1 101 ? 29.562 12.539 18.771 1.00 82.19 101 GLU A CA 1
ATOM 836 C C . GLU A 1 101 ? 29.286 12.999 17.333 1.00 82.19 101 GLU A C 1
ATOM 838 O O . GLU A 1 101 ? 28.665 12.293 16.530 1.00 82.19 101 GLU A O 1
ATOM 843 N N . GLU A 1 102 ? 29.812 14.174 16.991 1.00 83.62 102 GLU A N 1
ATOM 844 C CA . GLU A 1 102 ? 29.734 14.782 15.657 1.00 83.62 102 GLU A CA 1
ATOM 845 C C . GLU A 1 102 ? 30.145 13.806 14.536 1.00 83.62 102 GLU A C 1
ATOM 847 O O . GLU A 1 102 ? 29.504 13.735 13.486 1.00 83.62 102 GLU A O 1
ATOM 852 N N . SER A 1 103 ? 31.152 12.961 14.787 1.00 85.25 103 SER A N 1
ATOM 853 C CA . SER A 1 103 ? 31.631 11.970 13.816 1.00 85.25 103 SER A CA 1
ATOM 854 C C . SER A 1 103 ? 30.567 10.930 13.422 1.00 85.25 103 SER A C 1
ATOM 856 O O . SER A 1 103 ? 30.483 10.541 12.254 1.00 85.25 103 SER A O 1
ATOM 858 N N . LEU A 1 104 ? 29.723 10.490 14.363 1.00 87.31 104 LEU A N 1
ATOM 859 C CA . LEU A 1 104 ? 28.634 9.546 14.095 1.00 87.31 104 LEU A CA 1
ATOM 860 C C . LEU A 1 104 ? 27.485 10.224 13.351 1.00 87.31 104 LEU A C 1
ATOM 862 O O . LEU A 1 104 ? 26.856 9.598 12.492 1.00 87.31 104 LEU A O 1
ATOM 866 N N . LEU A 1 105 ? 27.213 11.493 13.664 1.00 89.00 105 LEU A N 1
ATOM 867 C CA . LEU A 1 105 ? 26.199 12.281 12.971 1.00 89.00 105 LEU A CA 1
ATOM 868 C C . LEU A 1 105 ? 26.572 12.463 11.494 1.00 89.00 105 LEU A C 1
ATOM 870 O O . LEU A 1 105 ? 25.750 12.174 10.624 1.00 89.00 105 LEU A O 1
ATOM 874 N N . ASN A 1 106 ? 27.819 12.847 11.217 1.00 92.31 106 ASN A N 1
ATOM 875 C CA . ASN A 1 106 ? 28.322 13.049 9.857 1.00 92.31 106 ASN A CA 1
ATOM 876 C C . ASN A 1 106 ? 28.265 11.750 9.041 1.00 92.31 106 ASN A C 1
ATOM 878 O O . ASN A 1 106 ? 27.682 11.731 7.959 1.00 92.31 106 ASN A O 1
ATOM 882 N N . LYS A 1 107 ? 28.716 10.622 9.613 1.00 93.69 107 LYS A N 1
ATOM 883 C CA . LYS A 1 107 ? 28.596 9.297 8.972 1.00 93.69 107 LYS A CA 1
ATOM 884 C C . LYS A 1 107 ? 27.150 8.951 8.609 1.00 93.69 107 LYS A C 1
ATOM 886 O O . LYS A 1 107 ? 26.889 8.470 7.509 1.00 93.69 107 LYS A O 1
ATOM 891 N N . ARG A 1 108 ? 26.192 9.197 9.512 1.00 93.00 108 ARG A N 1
ATOM 892 C CA . ARG A 1 108 ? 24.763 8.970 9.229 1.00 93.00 108 ARG A CA 1
ATOM 893 C C . ARG A 1 108 ? 24.265 9.862 8.097 1.00 93.00 108 ARG A C 1
ATOM 895 O O . ARG A 1 108 ? 23.544 9.377 7.231 1.00 93.00 108 ARG A O 1
ATOM 902 N N . GLN A 1 109 ? 24.640 11.140 8.095 1.00 95.31 109 GLN A N 1
ATOM 903 C CA . GLN A 1 109 ? 24.254 12.067 7.031 1.00 95.31 109 GLN A CA 1
ATOM 904 C C . GLN A 1 109 ? 24.797 11.624 5.670 1.00 95.31 109 GLN A C 1
ATOM 906 O O . GLN A 1 109 ? 24.057 11.652 4.689 1.00 95.31 109 GLN A O 1
ATOM 911 N N . ASP A 1 110 ? 26.044 11.165 5.607 1.00 97.12 110 ASP A N 1
ATOM 912 C CA . ASP A 1 110 ? 26.652 10.693 4.362 1.00 97.12 110 ASP A CA 1
ATOM 913 C C . ASP A 1 110 ? 25.976 9.416 3.841 1.00 97.12 110 ASP A C 1
ATOM 915 O O . ASP A 1 110 ? 25.669 9.313 2.649 1.00 97.12 110 ASP A O 1
ATOM 919 N N . ILE A 1 111 ? 25.633 8.478 4.733 1.00 97.88 111 ILE A N 1
ATOM 920 C CA . ILE A 1 111 ? 24.834 7.289 4.384 1.00 97.88 111 ILE A CA 1
ATOM 921 C C . ILE A 1 111 ? 23.454 7.695 3.846 1.00 97.88 111 ILE A C 1
ATOM 923 O O . ILE A 1 111 ? 22.988 7.148 2.850 1.00 97.88 111 ILE A O 1
ATOM 927 N N . LEU A 1 112 ? 22.793 8.678 4.458 1.00 97.94 112 LEU A N 1
ATOM 928 C CA . LEU A 1 112 ? 21.490 9.141 3.978 1.00 97.94 112 LEU A CA 1
ATOM 929 C C . LEU A 1 112 ? 21.592 9.820 2.609 1.00 97.94 112 LEU A C 1
ATOM 931 O O . LEU A 1 112 ? 20.779 9.538 1.732 1.00 97.94 112 LEU A O 1
ATOM 935 N N . LYS A 1 113 ? 22.603 10.667 2.384 1.00 98.31 113 LYS A N 1
ATOM 936 C CA . LYS A 1 113 ? 22.835 11.312 1.078 1.00 98.31 113 LYS A CA 1
ATOM 937 C C . LYS A 1 113 ? 23.087 10.281 -0.023 1.00 98.31 113 LYS A C 1
ATOM 939 O O . LYS A 1 113 ? 22.490 10.367 -1.100 1.00 98.31 113 LYS A O 1
ATOM 944 N N . THR A 1 114 ? 23.946 9.299 0.248 1.00 98.44 114 THR A N 1
ATOM 945 C CA . THR A 1 114 ? 24.241 8.213 -0.699 1.00 98.44 114 THR A CA 1
ATOM 946 C C . THR A 1 114 ? 23.003 7.359 -0.969 1.00 98.44 114 THR A C 1
ATOM 948 O O . THR A 1 114 ? 22.694 7.099 -2.131 1.00 98.44 114 THR A O 1
ATOM 951 N N . TRP A 1 115 ? 22.226 7.021 0.063 1.00 98.44 115 TRP A N 1
ATOM 952 C CA . TRP A 1 115 ? 20.963 6.294 -0.082 1.00 98.44 115 TRP A CA 1
ATOM 953 C C . TRP A 1 115 ? 19.925 7.055 -0.913 1.00 98.44 115 TRP A C 1
ATOM 955 O O . TRP A 1 115 ? 19.324 6.481 -1.821 1.00 98.44 115 TRP A O 1
ATOM 965 N N . CYS A 1 116 ? 19.743 8.353 -0.657 1.00 98.50 116 CYS A N 1
ATOM 966 C CA . CYS A 1 116 ? 18.844 9.203 -1.438 1.00 98.50 116 CYS A CA 1
ATOM 967 C C . CYS A 1 116 ? 19.255 9.242 -2.914 1.00 98.50 116 CYS A C 1
ATOM 969 O O . CYS A 1 116 ? 18.410 9.097 -3.796 1.00 98.50 116 CYS A O 1
ATOM 971 N N . THR A 1 117 ? 20.556 9.379 -3.183 1.00 98.50 117 THR A N 1
ATOM 972 C CA . THR A 1 117 ? 21.097 9.371 -4.549 1.00 98.50 117 THR A CA 1
ATOM 973 C C . THR A 1 117 ? 20.834 8.031 -5.235 1.00 98.50 117 THR A C 1
ATOM 975 O O . THR A 1 117 ? 20.338 8.001 -6.361 1.00 98.50 117 THR A O 1
ATOM 978 N N . PHE A 1 118 ? 21.093 6.922 -4.537 1.00 98.69 118 PHE A N 1
ATOM 979 C CA . PHE A 1 118 ? 20.833 5.574 -5.036 1.00 98.69 118 PHE A CA 1
ATOM 980 C C . PHE A 1 118 ? 19.347 5.357 -5.356 1.00 98.69 118 PHE A C 1
ATOM 982 O O . PHE A 1 118 ? 19.004 4.916 -6.452 1.00 98.69 118 PHE A O 1
ATOM 989 N N . LYS A 1 119 ? 18.445 5.726 -4.440 1.00 98.62 119 LYS A N 1
ATOM 990 C CA . LYS A 1 119 ? 16.997 5.575 -4.644 1.00 98.62 119 LYS A CA 1
ATOM 991 C C . LYS A 1 119 ? 16.460 6.450 -5.764 1.00 98.62 119 LYS A C 1
ATOM 993 O O . LYS A 1 119 ? 15.599 6.003 -6.520 1.00 98.62 119 LYS A O 1
ATOM 998 N N . TYR A 1 120 ? 16.998 7.654 -5.916 1.00 98.56 120 TYR A N 1
ATOM 999 C CA . TYR A 1 120 ? 16.667 8.514 -7.042 1.00 98.56 120 TYR A CA 1
ATOM 1000 C C . TYR A 1 120 ? 17.080 7.883 -8.379 1.00 98.56 120 TYR A C 1
ATOM 1002 O O . TYR A 1 120 ? 16.278 7.831 -9.310 1.00 98.56 120 TYR A O 1
ATOM 1010 N N . GLN A 1 121 ? 18.296 7.336 -8.468 1.00 98.69 121 GLN A N 1
ATOM 1011 C CA . GLN A 1 121 ? 18.757 6.633 -9.668 1.00 98.69 121 GLN A CA 1
ATOM 1012 C C . GLN A 1 121 ? 17.906 5.394 -9.973 1.00 98.69 121 GLN A C 1
ATOM 1014 O O . GLN A 1 121 ? 17.503 5.212 -11.121 1.00 98.69 121 GLN A O 1
ATOM 1019 N N . GLN A 1 122 ? 17.582 4.587 -8.956 1.00 98.56 122 GLN A N 1
ATOM 1020 C CA . GLN A 1 122 ? 16.688 3.436 -9.094 1.00 98.56 122 GLN A CA 1
ATOM 1021 C C . GLN A 1 122 ? 15.331 3.862 -9.682 1.00 98.56 122 GLN A C 1
ATOM 1023 O O . GLN A 1 122 ? 14.893 3.303 -10.686 1.00 98.56 122 GLN A O 1
ATOM 1028 N N . HIS A 1 123 ? 14.716 4.909 -9.126 1.00 98.56 123 HIS A N 1
ATOM 1029 C CA . HIS A 1 123 ? 13.439 5.432 -9.609 1.00 98.56 123 HIS A CA 1
ATOM 1030 C C . HIS A 1 123 ? 13.509 5.922 -11.065 1.00 98.56 123 HIS A C 1
ATOM 1032 O O . HIS A 1 123 ? 12.610 5.650 -11.860 1.00 98.56 123 HIS A O 1
ATOM 1038 N N . LEU A 1 124 ? 14.587 6.618 -11.449 1.00 98.62 124 LEU A N 1
ATOM 1039 C CA . LEU A 1 124 ? 14.776 7.058 -12.834 1.00 98.62 124 LEU A CA 1
ATOM 1040 C C . LEU A 1 124 ? 14.888 5.881 -13.810 1.00 98.62 124 LEU A C 1
ATOM 1042 O O . LEU A 1 124 ? 14.393 5.978 -14.933 1.00 98.62 124 LEU A O 1
ATOM 1046 N N . LEU A 1 125 ? 15.544 4.788 -13.412 1.00 98.62 125 LEU A N 1
ATOM 1047 C CA . LEU A 1 125 ? 15.656 3.584 -14.237 1.00 98.62 125 LEU A CA 1
ATOM 1048 C C . LEU A 1 125 ? 14.308 2.873 -14.382 1.00 98.62 125 LEU A C 1
ATOM 1050 O O . LEU A 1 125 ? 13.926 2.532 -15.500 1.00 98.62 125 LEU A O 1
ATOM 1054 N N . GLU A 1 126 ? 13.571 2.711 -13.284 1.00 98.44 126 GLU A N 1
ATOM 1055 C CA . GLU A 1 126 ? 12.222 2.130 -13.289 1.00 98.44 126 GLU A CA 1
ATOM 1056 C C . GLU A 1 126 ? 11.276 2.943 -14.177 1.00 98.44 126 GLU A C 1
ATOM 1058 O O . GLU A 1 126 ? 10.600 2.385 -15.041 1.00 98.44 126 GLU A O 1
ATOM 1063 N N . ARG A 1 127 ? 11.299 4.274 -14.053 1.00 98.44 127 ARG A N 1
ATOM 1064 C CA . ARG A 1 127 ? 10.502 5.168 -14.898 1.00 98.44 127 ARG A CA 1
ATOM 1065 C C . ARG A 1 127 ? 10.841 5.013 -16.378 1.00 98.44 127 ARG A C 1
ATOM 1067 O O . ARG A 1 127 ? 9.942 4.812 -17.186 1.00 98.44 127 ARG A O 1
ATOM 1074 N N . LYS A 1 128 ? 12.132 5.028 -16.731 1.00 98.50 128 LYS A N 1
ATOM 1075 C CA . LYS A 1 128 ? 12.580 4.805 -18.117 1.00 98.50 128 LYS A CA 1
ATOM 1076 C C . LYS A 1 128 ? 12.137 3.445 -18.658 1.00 98.50 128 LYS A C 1
ATOM 1078 O O . LYS A 1 128 ? 11.834 3.336 -19.844 1.00 98.50 128 LYS A O 1
ATOM 1083 N N . MET A 1 129 ? 12.124 2.410 -17.816 1.00 98.56 129 MET A N 1
ATOM 1084 C CA . MET A 1 129 ? 11.655 1.080 -18.202 1.00 98.56 129 MET A CA 1
ATOM 1085 C C . MET A 1 129 ? 10.152 1.086 -18.491 1.00 98.56 129 MET A C 1
ATOM 1087 O O . MET A 1 129 ? 9.740 0.584 -19.533 1.00 98.56 129 MET A O 1
ATOM 1091 N N . ILE A 1 130 ? 9.349 1.702 -17.620 1.00 98.50 130 ILE A N 1
ATOM 1092 C CA . ILE A 1 130 ? 7.901 1.853 -17.822 1.00 98.50 130 ILE A CA 1
ATOM 1093 C C . ILE A 1 130 ? 7.618 2.642 -19.105 1.00 98.50 130 ILE A C 1
ATOM 1095 O O . ILE A 1 130 ? 6.838 2.182 -19.936 1.00 98.50 130 ILE A O 1
ATOM 1099 N N . ASP A 1 131 ? 8.305 3.768 -19.316 1.00 98.44 131 ASP A N 1
ATOM 1100 C CA . ASP A 1 131 ? 8.153 4.599 -20.518 1.00 98.44 131 ASP A CA 1
ATOM 1101 C C . ASP A 1 131 ? 8.495 3.811 -21.795 1.00 98.44 131 ASP A C 1
ATOM 1103 O O . ASP A 1 131 ? 7.809 3.929 -22.815 1.00 98.44 131 ASP A O 1
ATOM 1107 N N . ARG A 1 132 ? 9.531 2.960 -21.743 1.00 98.56 132 ARG A N 1
ATOM 1108 C CA . ARG A 1 132 ? 9.908 2.071 -22.852 1.00 98.56 132 ARG A CA 1
ATOM 1109 C C . ARG A 1 132 ? 8.825 1.032 -23.131 1.00 98.56 132 ARG A C 1
ATOM 1111 O O . ARG A 1 132 ? 8.443 0.873 -24.289 1.00 98.56 132 ARG A O 1
ATOM 1118 N N . ILE A 1 133 ? 8.342 0.340 -22.098 1.00 98.50 133 ILE A N 1
ATOM 1119 C CA . ILE A 1 133 ? 7.268 -0.657 -22.228 1.00 98.50 133 ILE A CA 1
ATOM 1120 C C . ILE A 1 133 ? 6.030 0.010 -22.834 1.00 98.50 133 ILE A C 1
ATOM 1122 O O . ILE A 1 133 ? 5.511 -0.466 -23.841 1.00 98.50 133 ILE A O 1
ATOM 1126 N N . TRP A 1 134 ? 5.624 1.161 -22.302 1.00 98.44 134 TRP A N 1
ATOM 1127 C CA . TRP A 1 134 ? 4.475 1.915 -22.795 1.00 98.44 134 TRP A CA 1
ATOM 1128 C C . TRP A 1 134 ? 4.622 2.335 -24.262 1.00 98.44 134 TRP A C 1
ATOM 1130 O O . TRP A 1 134 ? 3.709 2.139 -25.064 1.00 98.44 134 TRP A O 1
ATOM 1140 N N . SER A 1 135 ? 5.791 2.865 -24.635 1.00 98.38 135 SER A N 1
ATOM 1141 C CA . SER A 1 135 ? 6.074 3.270 -26.017 1.00 98.38 135 SER A CA 1
ATOM 1142 C C . SER A 1 135 ? 6.015 2.071 -26.966 1.00 98.38 135 SER A C 1
ATOM 1144 O O . SER A 1 135 ? 5.326 2.137 -27.982 1.00 98.38 135 SER A O 1
ATOM 1146 N N . SER A 1 136 ? 6.640 0.945 -26.594 1.00 98.44 136 SER A N 1
ATOM 1147 C CA . SER A 1 136 ? 6.599 -0.287 -27.396 1.00 98.44 136 SER A CA 1
ATOM 1148 C C . SER A 1 136 ? 5.184 -0.853 -27.543 1.00 98.44 136 SER A C 1
ATOM 1150 O O . SER A 1 136 ? 4.800 -1.258 -28.637 1.00 98.44 136 SER A O 1
ATOM 1152 N N . GLN A 1 137 ? 4.376 -0.820 -26.480 1.00 97.50 137 GLN A N 1
ATOM 1153 C CA . GLN A 1 137 ? 2.981 -1.255 -26.521 1.00 97.50 137 GLN A CA 1
ATOM 1154 C C . GLN A 1 137 ? 2.150 -0.355 -27.445 1.00 97.50 137 GLN A C 1
ATOM 1156 O O . GLN A 1 137 ? 1.381 -0.851 -28.267 1.00 97.50 137 GLN A O 1
ATOM 1161 N N . SER A 1 138 ? 2.319 0.968 -27.344 1.00 97.69 138 SER A N 1
ATOM 1162 C CA . SER A 1 138 ? 1.605 1.929 -28.189 1.00 97.69 138 SER A CA 1
ATOM 1163 C C . SER A 1 138 ? 1.971 1.775 -29.667 1.00 97.69 138 SER A C 1
ATOM 1165 O O . SER A 1 138 ? 1.086 1.784 -30.523 1.00 97.69 138 SER A O 1
ATOM 1167 N N . GLU A 1 139 ? 3.257 1.613 -29.980 1.00 97.88 139 GLU A N 1
ATOM 1168 C CA . GLU A 1 139 ? 3.723 1.374 -31.348 1.00 97.88 139 GLU A CA 1
ATOM 1169 C C . GLU A 1 139 ? 3.199 0.049 -31.906 1.00 97.88 139 GLU A C 1
ATOM 1171 O O . GLU A 1 139 ? 2.692 0.029 -33.029 1.00 97.88 139 GLU A O 1
ATOM 1176 N N . ALA A 1 140 ? 3.238 -1.025 -31.114 1.00 97.62 140 ALA A N 1
ATOM 1177 C CA . ALA A 1 140 ? 2.697 -2.322 -31.507 1.00 97.62 140 ALA A CA 1
ATOM 1178 C C . ALA A 1 140 ? 1.194 -2.244 -31.825 1.00 97.62 140 ALA A C 1
ATOM 1180 O O . ALA A 1 140 ? 0.759 -2.761 -32.852 1.00 97.62 140 ALA A O 1
ATOM 1181 N N . LEU A 1 141 ? 0.403 -1.536 -31.009 1.00 97.19 141 LEU A N 1
ATOM 1182 C CA . LEU A 1 141 ? -1.031 -1.343 -31.260 1.00 97.19 141 LEU A CA 1
ATOM 1183 C C . LEU A 1 141 ? -1.308 -0.502 -32.512 1.00 97.19 141 LEU A C 1
ATOM 1185 O O . LEU A 1 141 ? -2.240 -0.809 -33.254 1.00 97.19 141 LEU A O 1
ATOM 1189 N N . LYS A 1 142 ? -0.499 0.531 -32.781 1.00 97.19 142 LYS A N 1
ATOM 1190 C CA . LYS A 1 142 ? -0.611 1.321 -34.020 1.00 97.19 142 LYS A CA 1
ATOM 1191 C C . LYS A 1 142 ? -0.340 0.463 -35.253 1.00 97.19 142 LYS A C 1
ATOM 1193 O O . LYS A 1 142 ? -1.083 0.552 -36.223 1.00 97.19 142 LYS A O 1
ATOM 1198 N N . GLN A 1 143 ? 0.702 -0.368 -35.215 1.00 97.31 143 GLN A N 1
ATOM 1199 C CA . GLN A 1 143 ? 1.012 -1.289 -36.311 1.00 97.31 143 GLN A CA 1
ATOM 1200 C C . GLN A 1 143 ? -0.088 -2.341 -36.484 1.00 97.31 143 GLN A C 1
ATOM 1202 O O . GLN A 1 143 ? -0.498 -2.610 -37.611 1.00 97.31 143 GLN A O 1
ATOM 1207 N N . LEU A 1 144 ? -0.618 -2.878 -35.381 1.00 97.50 144 LEU A N 1
ATOM 1208 C CA . LEU A 1 144 ? -1.725 -3.833 -35.405 1.00 97.50 144 LEU A CA 1
ATOM 1209 C C . LEU A 1 144 ? -2.964 -3.237 -36.084 1.00 97.50 144 LEU A C 1
ATOM 1211 O O . LEU A 1 144 ? -3.530 -3.887 -36.954 1.00 97.50 144 LEU A O 1
ATOM 1215 N N . ALA A 1 145 ? -3.324 -1.990 -35.760 1.00 96.50 145 ALA A N 1
ATOM 1216 C CA . ALA A 1 145 ? -4.456 -1.295 -36.375 1.00 96.50 145 ALA A CA 1
ATOM 1217 C C . ALA A 1 145 ? -4.304 -1.117 -37.897 1.00 96.50 145 ALA A C 1
ATOM 1219 O O . ALA A 1 145 ? -5.292 -1.179 -38.621 1.00 96.50 145 ALA A O 1
ATOM 1220 N N . VAL A 1 146 ? -3.074 -0.919 -38.390 1.00 96.94 146 VAL A N 1
ATOM 1221 C CA . VAL A 1 146 ? -2.787 -0.812 -39.833 1.00 96.94 146 VAL A CA 1
ATOM 1222 C C . VAL A 1 146 ? -2.916 -2.167 -40.538 1.00 96.94 146 VAL A C 1
ATOM 1224 O O . VAL A 1 146 ? -3.322 -2.212 -41.696 1.00 96.94 146 VAL A O 1
ATOM 1227 N N . ILE A 1 147 ? -2.567 -3.265 -39.861 1.00 96.94 147 ILE A N 1
ATOM 1228 C CA . ILE A 1 147 ? -2.593 -4.619 -40.435 1.00 96.94 147 ILE A CA 1
ATOM 1229 C C . ILE A 1 147 ? -4.004 -5.223 -40.380 1.00 96.94 147 ILE A C 1
ATOM 1231 O O . ILE A 1 147 ? -4.451 -5.825 -41.355 1.00 96.94 147 ILE A O 1
ATOM 1235 N N . SER A 1 148 ? -4.692 -5.106 -39.241 1.00 96.69 148 SER A N 1
ATOM 1236 C CA . SER A 1 148 ? -6.014 -5.692 -39.008 1.00 96.69 148 SER A CA 1
ATOM 1237 C C . SER A 1 148 ? -6.780 -4.942 -37.917 1.00 96.69 148 SER A C 1
ATOM 1239 O O . SER A 1 148 ? -6.402 -4.938 -36.743 1.00 96.69 148 SER A O 1
ATOM 1241 N N . GLU A 1 149 ? -7.916 -4.363 -38.300 1.00 94.94 149 GLU A N 1
ATOM 1242 C CA . GLU A 1 149 ? -8.802 -3.651 -37.377 1.00 94.94 149 GLU A CA 1
ATOM 1243 C C . GLU A 1 149 ? -9.518 -4.602 -36.400 1.00 94.94 149 GLU A C 1
ATOM 1245 O O . GLU A 1 149 ? -9.657 -4.286 -35.220 1.00 94.94 149 GLU A O 1
ATOM 1250 N N . GLU A 1 150 ? -9.902 -5.803 -36.847 1.00 96.56 150 GLU A N 1
ATOM 1251 C CA . GLU A 1 150 ? -10.589 -6.795 -36.004 1.00 96.56 150 GLU A CA 1
ATOM 1252 C C . GLU A 1 150 ? -9.729 -7.226 -34.805 1.00 96.56 150 GLU A C 1
ATOM 1254 O O . GLU A 1 150 ? -10.201 -7.250 -33.665 1.00 96.56 150 GLU A O 1
ATOM 1259 N N . LEU A 1 151 ? -8.441 -7.506 -35.044 1.00 96.69 151 LEU A N 1
ATOM 1260 C CA . LEU A 1 151 ? -7.498 -7.875 -33.984 1.00 96.69 151 LEU A CA 1
ATOM 1261 C C . LEU A 1 151 ? -7.218 -6.708 -33.034 1.00 96.69 151 LEU A C 1
ATOM 1263 O O . LEU A 1 151 ? -7.076 -6.917 -31.829 1.00 96.69 151 LEU A O 1
ATOM 1267 N N . TYR A 1 152 ? -7.163 -5.483 -33.557 1.00 97.06 152 TYR A N 1
ATOM 1268 C CA . TYR A 1 152 ? -6.999 -4.278 -32.749 1.00 97.06 152 TYR A CA 1
ATOM 1269 C C . TYR A 1 152 ? -8.172 -4.071 -31.782 1.00 97.06 152 TYR A C 1
ATOM 1271 O O . TYR A 1 152 ? -7.950 -3.834 -30.592 1.00 97.06 152 TYR A O 1
ATOM 1279 N N . ILE A 1 153 ? -9.410 -4.235 -32.262 1.00 96.00 153 ILE A N 1
ATOM 1280 C CA . ILE A 1 153 ? -10.614 -4.152 -31.423 1.00 96.00 153 ILE A CA 1
ATOM 1281 C C . ILE A 1 153 ? -10.574 -5.221 -30.327 1.00 96.00 153 ILE A C 1
ATOM 1283 O O . ILE A 1 153 ? -10.863 -4.908 -29.173 1.00 96.00 153 ILE A O 1
ATOM 1287 N N . GLY A 1 154 ? -10.178 -6.454 -30.662 1.00 94.81 154 GLY A N 1
ATOM 1288 C CA . GLY A 1 154 ? -10.024 -7.531 -29.681 1.00 94.81 154 GLY A CA 1
ATOM 1289 C C . GLY A 1 154 ? -8.957 -7.234 -28.622 1.00 94.81 154 GLY A C 1
ATOM 1290 O O . GLY A 1 154 ? -9.195 -7.447 -27.437 1.00 94.81 154 GLY A O 1
ATOM 1291 N N . ALA A 1 155 ? -7.807 -6.685 -29.022 1.00 95.25 155 ALA A N 1
ATOM 1292 C CA . ALA A 1 155 ? -6.685 -6.408 -28.122 1.00 95.25 155 ALA A CA 1
ATOM 1293 C C . ALA A 1 155 ? -6.935 -5.255 -27.131 1.00 95.25 155 ALA A C 1
ATOM 1295 O O . ALA A 1 155 ? -6.300 -5.205 -26.079 1.00 95.25 155 ALA A O 1
ATOM 1296 N N . ILE A 1 156 ? -7.828 -4.314 -27.457 1.00 95.25 156 ILE A N 1
ATOM 1297 C CA . ILE A 1 156 ? -8.173 -3.182 -26.577 1.00 95.25 156 ILE A CA 1
ATOM 1298 C C . ILE A 1 156 ? -9.186 -3.568 -25.499 1.00 95.25 156 ILE A C 1
ATOM 1300 O O . ILE A 1 156 ? -9.295 -2.880 -24.480 1.00 95.25 156 ILE A O 1
ATOM 1304 N N . GLN A 1 157 ? -9.943 -4.642 -25.712 1.00 94.31 157 GLN A N 1
ATOM 1305 C CA . GLN A 1 157 ? -10.937 -5.081 -24.744 1.00 94.31 157 GLN A CA 1
ATOM 1306 C C . GLN A 1 157 ? -10.272 -5.465 -23.419 1.00 94.31 157 GLN A C 1
ATOM 1308 O O . GLN A 1 157 ? -9.205 -6.073 -23.375 1.00 94.31 157 GLN A O 1
ATOM 1313 N N . VAL A 1 158 ? -10.921 -5.089 -22.318 1.00 91.81 158 VAL A N 1
ATOM 1314 C CA . VAL A 1 158 ? -10.456 -5.433 -20.974 1.00 91.81 158 VAL A CA 1
ATOM 1315 C C . VAL A 1 158 ? -10.680 -6.922 -20.748 1.00 91.81 158 VAL A C 1
ATOM 1317 O O . VAL A 1 158 ? -11.808 -7.403 -20.862 1.00 91.81 158 VAL A O 1
ATOM 1320 N N . ASP A 1 159 ? -9.622 -7.640 -20.385 1.00 93.00 159 ASP A N 1
ATOM 1321 C CA . ASP A 1 159 ? -9.731 -9.051 -20.037 1.00 93.00 159 ASP A CA 1
ATOM 1322 C C . ASP A 1 159 ? -10.435 -9.222 -18.684 1.00 93.00 159 ASP A C 1
ATOM 1324 O O 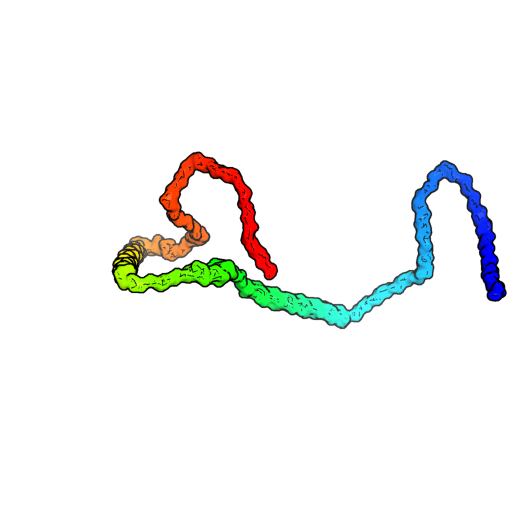. ASP A 1 159 ? -9.931 -8.828 -17.629 1.00 93.00 159 ASP A O 1
ATOM 1328 N N . SER A 1 160 ? -11.619 -9.834 -18.717 1.00 90.06 160 SER A N 1
ATOM 1329 C CA . SER A 1 160 ? -12.400 -10.152 -17.520 1.00 90.06 160 SER A CA 1
ATOM 1330 C C . SER A 1 160 ? -11.712 -11.156 -16.586 1.00 90.06 160 SER A C 1
ATOM 1332 O O . SER A 1 160 ? -12.030 -11.177 -15.399 1.00 90.06 160 SER A O 1
ATOM 1334 N N . LEU A 1 161 ? -10.762 -11.956 -17.090 1.00 91.50 161 LEU A N 1
ATOM 1335 C CA . LEU A 1 161 ? -10.039 -12.963 -16.306 1.00 91.50 161 LEU A CA 1
ATOM 1336 C C . LEU A 1 161 ? -8.914 -12.367 -15.451 1.00 91.50 161 LEU A C 1
ATOM 1338 O O . LEU A 1 161 ? -8.383 -13.050 -14.577 1.00 91.50 161 LEU A O 1
ATOM 1342 N N . LEU A 1 162 ? -8.562 -11.095 -15.663 1.00 90.94 162 LEU A N 1
ATOM 1343 C CA . LEU A 1 162 ? -7.505 -10.429 -14.903 1.00 90.94 162 LEU A CA 1
ATOM 1344 C C . LEU A 1 162 ? -7.889 -10.212 -13.429 1.00 90.94 162 LEU A C 1
ATOM 1346 O O . LEU A 1 162 ? -7.013 -10.047 -12.582 1.00 90.94 162 LEU A O 1
ATOM 1350 N N . LEU A 1 163 ? -9.184 -10.201 -13.101 1.00 91.00 163 LEU A N 1
ATOM 1351 C CA . LEU A 1 163 ? -9.679 -9.990 -11.742 1.00 91.00 163 LEU A CA 1
ATOM 1352 C C . LEU A 1 163 ? -10.491 -11.212 -11.280 1.00 91.00 163 LEU A C 1
ATOM 1354 O O . LEU A 1 163 ? -11.447 -11.582 -11.958 1.00 91.00 163 LEU A O 1
ATOM 1358 N N . PRO A 1 164 ? -10.189 -11.814 -10.112 1.00 92.44 164 PRO A N 1
ATOM 1359 C CA . PRO A 1 164 ? -9.208 -11.396 -9.105 1.00 92.44 164 PRO A CA 1
ATOM 1360 C C . PRO A 1 164 ? -7.774 -11.889 -9.392 1.00 92.44 164 PRO A C 1
ATOM 1362 O O . PRO A 1 164 ? -7.530 -13.085 -9.518 1.00 92.44 164 PRO A O 1
ATOM 1365 N N . PHE A 1 165 ? -6.804 -10.970 -9.398 1.00 93.81 165 PHE A N 1
ATOM 1366 C CA . PHE A 1 165 ? -5.375 -11.292 -9.469 1.00 93.81 165 PHE A CA 1
ATOM 1367 C C . PHE A 1 165 ? -4.798 -11.521 -8.066 1.00 93.81 165 PHE A C 1
ATOM 1369 O O . PHE A 1 165 ? -4.960 -10.678 -7.182 1.00 93.81 165 PHE A O 1
ATOM 1376 N N . SER A 1 166 ? -4.091 -12.637 -7.871 1.00 94.75 166 SER A N 1
ATOM 1377 C CA . SER A 1 166 ? -3.349 -12.944 -6.645 1.00 94.75 166 SER A CA 1
ATOM 1378 C C . SER A 1 166 ? -1.906 -13.291 -6.991 1.00 94.75 166 SER A C 1
ATOM 1380 O O . SER A 1 166 ? -1.655 -14.133 -7.853 1.00 94.75 166 SER A O 1
ATOM 1382 N N . ALA A 1 167 ? -0.959 -12.649 -6.311 1.00 94.50 167 ALA A N 1
ATOM 1383 C CA . ALA A 1 167 ? 0.461 -12.941 -6.418 1.00 94.50 167 ALA A CA 1
ATOM 1384 C C . ALA A 1 167 ? 1.084 -12.955 -5.022 1.00 94.50 167 ALA A C 1
ATOM 1386 O O . ALA A 1 167 ? 0.800 -12.091 -4.192 1.00 94.50 167 ALA A O 1
ATOM 1387 N N . VAL A 1 168 ? 1.950 -13.936 -4.779 1.00 95.44 168 VAL A N 1
ATOM 1388 C CA . VAL A 1 168 ? 2.733 -14.043 -3.546 1.00 95.44 168 VAL A CA 1
ATOM 1389 C C . VAL A 1 168 ? 4.120 -13.466 -3.811 1.00 95.44 168 VAL A C 1
ATOM 1391 O O . VAL A 1 168 ? 4.711 -13.712 -4.863 1.00 95.44 168 VAL A O 1
ATOM 1394 N N . GLY A 1 169 ? 4.627 -12.664 -2.874 1.00 94.44 169 GLY A N 1
ATOM 1395 C CA . GLY A 1 169 ? 5.972 -12.103 -2.965 1.00 94.44 169 GLY A CA 1
ATOM 1396 C C . GLY A 1 169 ? 7.062 -13.185 -2.917 1.00 94.44 169 GLY A C 1
ATOM 1397 O O . GLY A 1 169 ? 6.816 -14.293 -2.438 1.00 94.44 169 GLY A O 1
ATOM 1398 N N . PRO A 1 170 ? 8.280 -12.881 -3.390 1.00 95.88 170 PRO A N 1
ATOM 1399 C CA . PRO A 1 170 ? 9.392 -13.823 -3.319 1.00 95.88 170 PRO A CA 1
ATOM 1400 C C . PRO A 1 170 ? 9.767 -14.124 -1.861 1.00 95.88 170 PRO A C 1
ATOM 1402 O O . PRO A 1 170 ? 9.825 -13.222 -1.023 1.00 95.88 170 PRO A O 1
ATOM 1405 N N . THR A 1 171 ? 10.059 -15.389 -1.561 1.00 94.81 171 THR A N 1
ATOM 1406 C CA . THR A 1 171 ? 10.597 -15.812 -0.263 1.00 94.81 171 THR A CA 1
ATOM 1407 C C . THR A 1 171 ? 12.112 -15.599 -0.212 1.00 94.81 171 THR A C 1
ATOM 1409 O O . THR A 1 171 ? 12.791 -15.640 -1.237 1.00 94.81 171 THR A O 1
ATOM 1412 N N . SER A 1 172 ? 12.676 -15.381 0.983 1.00 94.94 172 SER A N 1
ATOM 1413 C CA . SER A 1 172 ? 14.136 -15.251 1.147 1.00 94.94 172 SER A CA 1
ATOM 1414 C C . SER A 1 172 ? 14.886 -16.525 0.751 1.00 94.94 172 SER A C 1
ATOM 1416 O O . SER A 1 172 ? 15.988 -16.453 0.216 1.00 94.94 172 SER A O 1
ATOM 1418 N N . THR A 1 173 ? 14.278 -17.685 1.004 1.00 94.56 173 THR A N 1
ATOM 1419 C CA . THR A 1 173 ? 14.775 -19.005 0.611 1.00 94.56 173 THR A CA 1
ATOM 1420 C C . THR A 1 173 ? 13.690 -19.753 -0.162 1.00 94.56 173 THR A C 1
ATOM 1422 O O . THR A 1 173 ? 12.514 -19.654 0.207 1.00 94.56 173 THR A O 1
ATOM 1425 N N . PRO A 1 174 ? 14.040 -20.500 -1.223 1.00 92.38 174 PRO A N 1
ATOM 1426 C CA . PRO A 1 174 ? 13.075 -21.335 -1.930 1.00 92.38 174 PRO A CA 1
ATOM 1427 C C . PRO A 1 174 ? 12.560 -22.471 -1.025 1.00 92.38 174 PRO A C 1
ATOM 1429 O O . PRO A 1 174 ? 13.248 -22.853 -0.073 1.00 92.38 174 PRO A O 1
ATOM 1432 N N . PRO A 1 175 ? 11.361 -23.013 -1.299 1.00 91.38 175 PRO A N 1
ATOM 1433 C CA . PRO A 1 175 ? 10.807 -24.123 -0.532 1.00 91.38 175 PRO A CA 1
ATOM 1434 C C . PRO A 1 175 ? 11.626 -25.405 -0.737 1.00 91.38 175 PRO A C 1
ATOM 1436 O O . PRO A 1 175 ? 12.123 -25.673 -1.832 1.00 91.38 175 PRO A O 1
ATOM 1439 N N . LEU A 1 176 ? 11.738 -26.210 0.320 1.00 92.44 176 LEU A N 1
ATOM 1440 C CA . LEU A 1 176 ? 12.298 -27.558 0.242 1.00 92.44 176 LEU A CA 1
ATOM 1441 C C . LEU A 1 176 ? 11.215 -28.530 -0.254 1.00 92.44 176 LEU A C 1
ATOM 1443 O O . LEU A 1 176 ? 10.065 -28.419 0.163 1.00 92.44 176 LEU A O 1
ATOM 1447 N N . HIS A 1 177 ? 11.581 -29.469 -1.133 1.00 88.56 177 HIS A N 1
ATOM 1448 C CA . HIS A 1 177 ? 10.626 -30.365 -1.804 1.00 88.56 177 HIS A CA 1
ATOM 1449 C C . HIS A 1 177 ? 9.922 -31.336 -0.842 1.00 88.56 177 HIS A C 1
ATOM 1451 O O . HIS A 1 177 ? 8.711 -31.491 -0.931 1.00 88.56 177 HIS A O 1
ATOM 1457 N N . ASP A 1 178 ? 10.663 -31.893 0.122 1.00 90.81 178 ASP A N 1
ATOM 1458 C CA . ASP A 1 178 ? 10.194 -32.969 1.011 1.00 90.81 178 ASP A CA 1
ATOM 1459 C C . ASP A 1 178 ? 10.229 -32.553 2.491 1.00 90.81 178 ASP A C 1
ATOM 1461 O O . ASP A 1 178 ? 10.574 -33.333 3.378 1.00 90.81 178 ASP A O 1
ATOM 1465 N N . TYR A 1 179 ? 9.945 -31.278 2.772 1.00 92.88 179 TYR A N 1
ATOM 1466 C CA . TYR A 1 179 ? 9.869 -30.808 4.152 1.00 92.88 179 TYR A CA 1
ATOM 1467 C C . TYR A 1 179 ? 8.518 -31.178 4.769 1.00 92.88 179 TYR A C 1
ATOM 1469 O O . TYR A 1 179 ? 7.491 -30.576 4.453 1.00 92.88 179 TYR A O 1
ATOM 1477 N N . GLU A 1 180 ? 8.532 -32.155 5.674 1.00 90.88 180 GLU A N 1
ATOM 1478 C CA . GLU A 1 180 ? 7.374 -32.497 6.496 1.00 90.88 180 GLU A CA 1
ATOM 1479 C C . GLU A 1 180 ? 7.159 -31.412 7.557 1.00 90.88 180 GLU A C 1
ATOM 1481 O O . GLU A 1 180 ? 7.943 -31.251 8.497 1.00 90.88 180 GLU A O 1
ATOM 1486 N N . VAL A 1 181 ? 6.092 -30.632 7.383 1.00 88.81 181 VAL A N 1
ATOM 1487 C CA . VAL A 1 181 ? 5.661 -29.651 8.379 1.00 88.81 181 VAL A CA 1
ATOM 1488 C C . VAL A 1 181 ? 5.163 -30.405 9.610 1.00 88.81 181 VAL A C 1
ATOM 1490 O O . VAL A 1 181 ? 4.386 -31.350 9.494 1.00 88.81 181 VAL A O 1
ATOM 1493 N N . LEU A 1 182 ? 5.611 -29.984 10.793 1.00 91.69 182 LEU A N 1
ATOM 1494 C CA . LEU A 1 182 ? 5.130 -30.538 12.057 1.00 91.69 182 LEU A CA 1
ATOM 1495 C C . LEU A 1 182 ? 3.636 -30.248 12.229 1.00 91.69 182 LEU A C 1
ATOM 1497 O O . LEU A 1 182 ? 3.180 -29.141 11.939 1.00 91.69 182 LEU A O 1
ATOM 1501 N N . ASP A 1 183 ? 2.900 -31.235 12.734 1.00 90.69 183 ASP A N 1
ATOM 1502 C CA . ASP A 1 183 ? 1.471 -31.085 12.995 1.00 90.69 183 ASP A CA 1
ATOM 1503 C C . ASP A 1 183 ? 1.215 -30.049 14.102 1.00 90.69 183 ASP A C 1
ATOM 1505 O O . ASP A 1 183 ? 1.968 -29.950 15.079 1.00 90.69 183 ASP A O 1
ATOM 1509 N N . GLY A 1 184 ? 0.155 -29.259 13.941 1.00 90.19 184 GLY A N 1
ATOM 1510 C CA . GLY A 1 184 ? -0.175 -28.155 14.833 1.00 90.19 184 GLY A CA 1
ATOM 1511 C C . GLY A 1 184 ? -1.554 -27.560 14.561 1.00 90.19 184 GLY A C 1
ATOM 1512 O O . GLY A 1 184 ? -2.015 -27.485 13.424 1.00 90.19 184 GLY A O 1
ATOM 1513 N N . GLU A 1 185 ? -2.214 -27.105 15.625 1.00 91.88 185 GLU A N 1
ATOM 1514 C CA . GLU A 1 185 ? -3.532 -26.474 15.547 1.00 91.88 185 GLU A CA 1
ATOM 1515 C C . GLU A 1 185 ? -3.400 -24.954 15.364 1.00 91.88 185 GLU A C 1
ATOM 1517 O O . GLU A 1 185 ? -2.665 -24.284 16.093 1.00 91.88 185 GLU A O 1
ATOM 1522 N N . TYR A 1 186 ? -4.135 -24.392 14.400 1.00 91.69 186 TYR A N 1
ATOM 1523 C CA . TYR A 1 186 ? -4.244 -22.944 14.229 1.00 91.69 186 TYR A CA 1
ATOM 1524 C C . TYR A 1 186 ? -5.441 -22.409 15.018 1.00 91.69 186 TYR A C 1
ATOM 1526 O O . TYR A 1 186 ? -6.592 -22.729 14.712 1.00 91.69 186 TYR A O 1
ATOM 1534 N N . PHE A 1 187 ? -5.171 -21.556 16.004 1.00 93.06 187 PHE A N 1
ATOM 1535 C CA . PHE A 1 187 ? -6.198 -20.832 16.745 1.00 93.06 187 PHE A CA 1
ATOM 1536 C C . PHE A 1 187 ? -6.279 -19.391 16.252 1.00 93.06 187 PHE A C 1
ATOM 1538 O O . PHE A 1 187 ? -5.307 -18.643 16.305 1.00 93.06 187 PHE A O 1
ATOM 1545 N N . ASP A 1 188 ? -7.460 -18.998 15.778 1.00 92.06 188 ASP A N 1
ATOM 1546 C CA . ASP A 1 188 ? -7.730 -17.614 15.407 1.00 92.06 188 ASP A CA 1
ATOM 1547 C C . ASP A 1 188 ? -7.928 -16.766 16.674 1.00 92.06 188 ASP A C 1
ATOM 1549 O O . ASP A 1 188 ? -8.975 -16.815 17.327 1.00 92.06 188 ASP A O 1
ATOM 1553 N N . GLU A 1 189 ? -6.898 -15.996 17.023 1.00 90.75 189 GLU A N 1
ATOM 1554 C CA . GLU A 1 189 ? -6.906 -15.057 18.149 1.00 90.75 189 GLU A CA 1
ATOM 1555 C C . GLU A 1 189 ? -7.419 -13.660 17.760 1.00 90.75 189 GLU A C 1
ATOM 1557 O O . GLU A 1 189 ? -7.332 -12.727 18.564 1.00 90.75 189 GLU A O 1
ATOM 1562 N N . THR A 1 190 ? -7.974 -13.476 16.551 1.00 89.19 190 THR A N 1
ATOM 1563 C CA . THR A 1 190 ? -8.470 -12.159 16.138 1.00 89.19 190 THR A CA 1
ATOM 1564 C C . THR A 1 190 ? -9.588 -11.670 17.073 1.00 89.19 190 THR A C 1
ATOM 1566 O O . THR A 1 190 ? -10.602 -12.353 17.290 1.00 89.19 190 THR A O 1
ATOM 1569 N N . PRO A 1 191 ? -9.447 -10.469 17.666 1.00 84.25 191 PRO A N 1
ATOM 1570 C CA . PRO A 1 191 ? -10.399 -9.994 18.652 1.00 84.25 191 PRO A CA 1
ATOM 1571 C C . PRO A 1 191 ? -11.752 -9.701 18.000 1.00 84.25 191 PRO A C 1
ATOM 1573 O O . PRO A 1 191 ? -11.901 -8.867 17.102 1.00 84.25 191 PRO A O 1
ATOM 1576 N N . LYS A 1 192 ? -12.792 -10.373 18.498 1.00 82.69 192 LYS A N 1
ATOM 1577 C CA . LYS A 1 192 ? -14.177 -10.107 18.099 1.00 82.69 192 LYS A CA 1
ATOM 1578 C C . LYS A 1 192 ? -14.644 -8.801 18.740 1.00 82.69 192 LYS A C 1
ATOM 1580 O O . LYS A 1 192 ? -15.001 -8.768 19.917 1.00 82.69 192 LYS A O 1
ATOM 1585 N N . LEU A 1 193 ? -14.645 -7.728 17.952 1.00 72.00 193 LEU A N 1
ATOM 1586 C CA . LEU A 1 193 ? -15.217 -6.434 18.332 1.00 72.00 193 LEU A CA 1
ATOM 1587 C C . LEU A 1 193 ? -16.732 -6.589 18.573 1.00 72.00 193 LEU A C 1
ATOM 1589 O O . LEU A 1 193 ? -17.433 -7.163 17.737 1.00 72.00 193 LEU A O 1
ATOM 1593 N N . LYS A 1 194 ? -17.206 -6.125 19.736 1.00 61.34 194 LYS A N 1
ATOM 1594 C CA . LYS A 1 194 ? -18.621 -6.149 20.150 1.00 61.34 194 LYS A CA 1
ATOM 1595 C C . LYS A 1 194 ? -19.389 -4.934 19.648 1.00 61.34 194 LYS A C 1
ATOM 1597 O O . LYS A 1 194 ? -18.785 -3.841 19.621 1.00 61.34 194 LYS A O 1
#

Organism: NCBI:txid27404

InterPro domains:
  IPR019192 Large ribosomal subunit protein mL40 [PF09812] (34-190)
  IPR039145 Large ribosomal subunit protein mL40, metazoa/plants [PTHR13359] (24-192)

Sequence (194 aa):
MNKLLRVRESFILSSRMITTNTYFPSFLQVSTPLLAEPMKKKKKMDPQILKAREERKKKRIEKSIKKLEKNVKQLKPIEEIDLTINLQKEKLARQRAKIDEESLLNKRQDILKTWCTFKYQQHLLERKMIDRIWSSQSEALKQLAVISEELYIGAIQVDSLLLPFSAVGPTSTPPLHDYEVLDGEYFDETPKLK

Secondary structure (DSSP, 8-state):
----------------------S------------PPPPPPPPPPPHHHHHHHHHHHHHHHHHHHHHHHHHTTPPPP-TTTSPPHHHHHTTTTT-PPP---HHHHHHHHHHHHHHHHHHHHHHHHHHHHHHHHHHHHHHHHHHHHHH-HHHHHHHHS--GGGSS---PPPPSSPPPTT--PPP-PPP-------